Protein AF-0000000079731712 (afdb_homodimer)

pLDDT: mean 96.19, std 4.72, range [55.47, 98.88]

Solvent-accessible surface area (backbone atoms only — not comparable to full-atom values): 14641 Å² total; per-residue (Å²): 131,88,83,83,68,50,73,67,37,60,63,46,47,62,57,51,29,67,71,30,71,28,53,74,74,42,50,43,84,35,70,91,74,61,29,36,41,34,31,26,39,62,91,29,54,65,44,37,31,31,78,11,28,41,42,40,39,51,50,25,50,74,68,69,40,49,72,46,73,24,35,41,55,96,43,65,57,45,34,37,40,35,29,22,50,89,29,51,64,79,45,68,44,77,44,79,70,100,55,32,34,35,42,31,33,47,42,68,67,24,47,23,53,25,34,25,77,86,34,49,22,43,47,48,22,32,50,52,35,31,71,73,64,67,28,75,39,66,43,82,96,132,87,83,83,66,50,72,66,36,62,63,45,48,62,56,52,30,67,71,30,70,30,52,73,75,43,51,42,83,35,70,91,75,61,30,36,40,34,30,26,39,63,93,30,53,63,44,36,32,30,77,12,28,41,42,40,39,51,49,24,52,75,66,69,39,50,72,47,71,23,33,40,52,97,42,66,58,46,34,37,42,34,29,22,49,89,28,53,62,80,45,67,44,77,42,78,69,98,56,32,36,35,41,30,33,48,42,66,66,23,46,20,54,25,36,24,77,85,36,49,23,41,45,47,21,33,53,50,36,32,72,72,63,67,30,74,39,66,41,82,95

Nearest PDB structures (foldseek):
  2cy1-assembly1_A  TM=8.647E-01  e=7.356E-14  Aeropyrum pernix K1
  1hh2-assembly1_P  TM=7.545E-01  e=2.683E-07  Thermotoga maritima
  2atw-assembly1_A  TM=7.515E-01  e=3.048E-07  Mycobacterium tuberculosis
  1k0r-assembly2_B  TM=7.416E-01  e=3.224E-06  Mycobacterium tuberculosis
  9f9u-assembly1_A  TM=6.162E-01  e=3.662E-06  Saccharolobus solfataricus P2

Organism: NCBI:txid1457250

Radius of gyration: 19.97 Å; Cα contacts (8 Å, |Δi|>4): 569; chains: 2; bounding box: 39×57×40 Å

Sequence (282 aa):
MTVTLSDEARQLIPIIEDETGATVRDCVIDEEYDRLLVLVKAGQMAQAIGPGGTTVQELQDRLDREIKFVEDGPTAEDVIASALAPAAVYNVTISENDTTVAYVEVDQNDTGIAIGKGGKNIAAARTLAKRHFEIDDVELVMTVTLSDEARQLIPIIEDETGATVRDCVIDEEYDRLLVLVKAGQMAQAIGPGGTTVQELQDRLDREIKFVEDGPTAEDVIASALAPAAVYNVTISENDTTVAYVEVDQNDTGIAIGKGGKNIAAARTLAKRHFEIDDVELV

Secondary structure (DSSP, 8-state):
--PPPPHHHHHHHHHHHHHH-PPEEEEEEETTTTEEEEEE-TT-HHHHH-GGGHHHHHHHHHHTSEEEEEE--SSHHHHHHHHHTTSPEEEEEEEESSSEEEEEEE-GGGHHHHH-GGGHHHHHHHHHHHHHH---EEEE-/---PPPHHHHHHHHHHHHHH-PPEEEEEEETTTTEEEEEE-TT-HHHHH-GGGHHHHHHHHHHTSEEEEEE--SSHHHHHHHHHTTSPEEEEEEEESSSEEEEEEE-GGGHHHHH-GGGHHHHHHHHHHHHHH---EEEE-

Foldseek 3Di:
DDFDADPVRVVCQVVLCVQQVWHWPDWDCDPVVFAIETETEAPRVCSSQDDVSVSVVVSCVVVVHHYQYFYDDDDLFRRLCRLQPPWAWDDWDWDDDVFIEIETETDPVCPDSSCDDVRVSLVSSQVVCCSPPVHNYYHYD/DDQDADPVRVVCQVVLCVLQVWHWPDWDCDPVVFAIETETEAPRVCSSQDDVSVSVVVSCVVVVHHYQYFYDDDDLFRRLCRLQPPWAWDDWDWDDDVFIEIETETDPVCPDSSCDDVRVSLVSSQVVCCSPPVHNYYHYD

InterPro domains:
  IPR004044 K Homology domain, type 2 [PF07650] (20-73)
  IPR009019 K homology domain superfamily, prokaryotic type [SSF54814] (13-73)
  IPR009019 K homology domain superfamily, prokaryotic type [SSF54814] (79-138)
  IPR010212 Probable transcription termination protein NusA, archaeal [MF_00945_A] (1-141)
  IPR010212 Probable transcription termination protein NusA, archaeal [TIGR01952] (1-141)
  IPR015946 K homology domain-like, alpha/beta [G3DSA:3.30.300.20] (1-72)
  IPR015946 K homology domain-like, alpha/beta [G3DSA:3.30.300.20] (76-140)
  IPR030842 Transcription factor NusA, prokaryotes [PTHR22648] (33-139)
  IPR058582 NusA-like, second KH domain [PF26594] (77-137)

Structure (mmCIF, N/CA/C/O backbone):
data_AF-0000000079731712-model_v1
#
loop_
_entity.id
_entity.type
_entity.pdbx_description
1 polymer 'Probable transcription termination protein NusA'
#
loop_
_atom_site.group_PDB
_atom_site.id
_atom_site.type_symbol
_atom_site.label_atom_id
_atom_site.label_alt_id
_atom_site.label_comp_id
_atom_site.label_asym_id
_atom_site.label_entity_id
_atom_site.label_seq_id
_atom_site.pdbx_PDB_ins_code
_atom_site.Cartn_x
_atom_site.Cartn_y
_atom_site.Cartn_z
_atom_site.occupancy
_atom_site.B_iso_or_equiv
_atom_site.auth_seq_id
_atom_site.auth_comp_id
_atom_site.auth_asym_id
_atom_site.auth_atom_id
_atom_site.pdbx_PDB_model_num
ATOM 1 N N . MET A 1 1 ? 0.688 29.219 8.633 1 55.81 1 MET A N 1
ATOM 2 C CA . MET A 1 1 ? 1.408 29.5 7.395 1 55.81 1 MET A CA 1
ATOM 3 C C . MET A 1 1 ? 0.553 29.172 6.176 1 55.81 1 MET A C 1
ATOM 5 O O . MET A 1 1 ? -0.236 28.234 6.207 1 55.81 1 MET A O 1
ATOM 9 N N . THR A 1 2 ? 0.501 30.094 5.207 1 74.69 2 THR A N 1
ATOM 10 C CA . THR A 1 2 ? -0.407 29.984 4.07 1 74.69 2 THR A CA 1
ATOM 11 C C . THR A 1 2 ? 0.098 28.938 3.074 1 74.69 2 THR A C 1
ATOM 13 O O . THR A 1 2 ? 1.271 28.953 2.697 1 74.69 2 THR A O 1
ATOM 16 N N . VAL A 1 3 ? -0.577 27.828 2.857 1 85.62 3 VAL A N 1
ATOM 17 C CA . VAL A 1 3 ? -0.217 26.797 1.889 1 85.62 3 VAL A CA 1
ATOM 18 C C . VAL A 1 3 ? -0.516 27.297 0.475 1 85.62 3 VAL A C 1
ATOM 20 O O . VAL A 1 3 ? -1.613 27.781 0.202 1 85.62 3 VAL A O 1
ATOM 23 N N . THR A 1 4 ? 0.509 27.438 -0.371 1 93.25 4 THR A N 1
ATOM 24 C CA . THR A 1 4 ? 0.317 27.828 -1.766 1 93.25 4 THR A CA 1
ATOM 25 C C . THR A 1 4 ? 0.043 26.594 -2.629 1 93.25 4 THR A C 1
ATOM 27 O O . THR A 1 4 ? 0.822 25.641 -2.623 1 93.25 4 T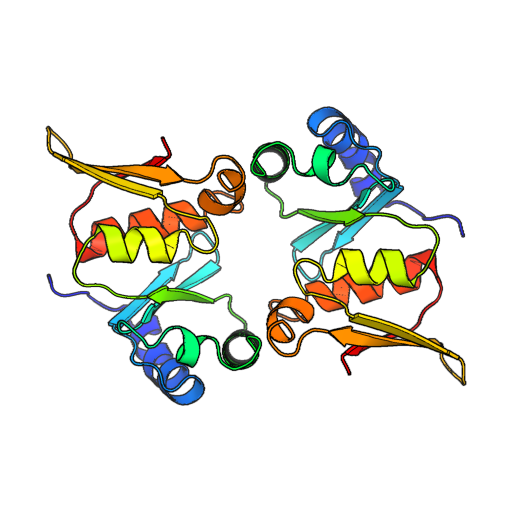HR A O 1
ATOM 30 N N . LEU A 1 5 ? -0.968 26.672 -3.449 1 97 5 LEU A N 1
ATOM 31 C CA . LEU A 1 5 ? -1.385 25.562 -4.297 1 97 5 LEU A CA 1
ATOM 32 C C . LEU A 1 5 ? -0.927 25.766 -5.734 1 97 5 LEU A C 1
ATOM 34 O O . LEU A 1 5 ? -0.98 26.891 -6.25 1 97 5 LEU A O 1
ATOM 38 N N . SER A 1 6 ? -0.415 24.734 -6.328 1 97.44 6 SER A N 1
ATOM 39 C CA . SER A 1 6 ? -0.146 24.781 -7.762 1 97.44 6 SER A CA 1
ATOM 40 C C . SER A 1 6 ? -1.439 24.891 -8.562 1 97.44 6 SER A C 1
ATOM 42 O O . SER A 1 6 ? -2.523 24.625 -8.039 1 97.44 6 SER A O 1
ATOM 44 N N . ASP A 1 7 ? -1.354 25.281 -9.781 1 97.81 7 ASP A N 1
ATOM 45 C CA . ASP A 1 7 ? -2.518 25.375 -10.656 1 97.81 7 ASP A CA 1
ATOM 46 C C . ASP A 1 7 ? -3.188 24.016 -10.828 1 97.81 7 ASP A C 1
ATOM 48 O O . ASP A 1 7 ? -4.414 23.906 -10.797 1 97.81 7 ASP A O 1
ATOM 52 N N . GLU A 1 8 ? -2.357 23.047 -10.953 1 98.06 8 GLU A N 1
ATOM 53 C CA . GLU A 1 8 ? -2.906 21.703 -11.102 1 98.06 8 GLU A CA 1
ATOM 54 C C . GLU A 1 8 ? -3.662 21.266 -9.852 1 98.06 8 GLU A C 1
ATOM 56 O O . GLU A 1 8 ? -4.762 20.719 -9.938 1 98.06 8 GLU A O 1
ATOM 61 N N . ALA A 1 9 ? -3.105 21.531 -8.742 1 98.38 9 ALA A N 1
ATOM 62 C CA . ALA A 1 9 ? -3.768 21.203 -7.48 1 98.38 9 ALA A CA 1
ATOM 63 C C . ALA A 1 9 ? -5.113 21.922 -7.367 1 98.38 9 ALA A C 1
ATOM 65 O O . ALA A 1 9 ? -6.109 21.312 -6.969 1 98.38 9 ALA A O 1
ATOM 66 N N . ARG A 1 10 ? -5.16 23.109 -7.777 1 98.44 10 ARG A N 1
ATOM 67 C CA . ARG A 1 10 ? -6.383 23.906 -7.695 1 98.44 10 ARG A CA 1
ATOM 68 C C . ARG A 1 10 ? -7.48 23.312 -8.578 1 98.44 10 ARG A C 1
ATOM 70 O O . ARG A 1 10 ? -8.656 23.359 -8.219 1 98.44 10 ARG A O 1
ATOM 77 N N . GLN A 1 11 ? -7.051 22.781 -9.578 1 98.38 11 GLN A N 1
ATOM 78 C CA . GLN A 1 11 ? -8.008 22.203 -10.516 1 98.38 11 GLN A CA 1
ATOM 79 C C . GLN A 1 11 ? -8.516 20.844 -10.023 1 98.38 11 GLN A C 1
ATOM 81 O O . GLN A 1 11 ? -9.656 20.469 -10.289 1 98.38 11 GLN A O 1
ATOM 86 N N . LEU A 1 12 ? -7.727 20.156 -9.281 1 98.69 12 LEU A N 1
ATOM 87 C CA . LEU A 1 12 ? -8.047 18.797 -8.875 1 98.69 12 LEU A CA 1
ATOM 88 C C . LEU A 1 12 ? -8.875 18.781 -7.594 1 98.69 12 LEU A C 1
ATOM 90 O O . LEU A 1 12 ? -9.695 17.891 -7.383 1 98.69 12 LEU A O 1
ATOM 94 N N . ILE A 1 13 ? -8.758 19.812 -6.812 1 98.62 13 ILE A N 1
ATOM 95 C CA . ILE A 1 13 ? -9.352 19.828 -5.48 1 98.62 13 ILE A CA 1
ATOM 96 C C . ILE A 1 13 ? -10.867 19.75 -5.586 1 98.62 13 ILE A C 1
ATOM 98 O O . ILE A 1 13 ? -11.5 18.922 -4.922 1 98.62 13 ILE A O 1
ATOM 102 N N . PRO A 1 14 ? -11.523 20.484 -6.496 1 98.75 14 PRO A N 1
ATOM 103 C CA . PRO A 1 14 ? -12.984 20.359 -6.582 1 98.75 14 PRO A CA 1
ATOM 104 C C . PRO A 1 14 ? -13.43 18.953 -6.992 1 98.75 14 PRO A C 1
ATOM 106 O O . PRO A 1 14 ? -14.461 18.469 -6.516 1 98.75 14 PRO A O 1
ATOM 109 N N . ILE A 1 15 ? -12.719 18.312 -7.789 1 98.5 15 ILE A N 1
ATOM 110 C CA . ILE A 1 15 ? -13.031 16.953 -8.234 1 98.5 15 ILE A CA 1
ATOM 111 C C . ILE A 1 15 ? -12.922 15.984 -7.059 1 98.5 15 ILE A C 1
ATOM 113 O O . ILE A 1 15 ? -13.812 15.164 -6.84 1 98.5 15 ILE A O 1
ATOM 117 N N . ILE A 1 16 ? -11.836 16.109 -6.246 1 98.75 16 ILE A N 1
ATOM 118 C CA . ILE A 1 16 ? -11.594 15.234 -5.098 1 98.75 16 ILE A CA 1
ATOM 119 C C . ILE A 1 16 ? -12.695 15.438 -4.059 1 98.75 16 ILE A C 1
ATOM 121 O O . ILE A 1 16 ? -13.273 14.469 -3.57 1 98.75 16 ILE A O 1
ATOM 125 N N . GLU A 1 17 ? -12.992 16.688 -3.848 1 98.69 17 GLU A N 1
ATOM 126 C CA . GLU A 1 17 ? -14 16.969 -2.83 1 98.69 17 GLU A CA 1
ATOM 127 C C . GLU A 1 17 ? -15.383 16.484 -3.266 1 98.69 17 GLU A C 1
ATOM 129 O O . GLU A 1 17 ? -16.141 15.969 -2.451 1 98.69 17 GLU A O 1
ATOM 134 N N . ASP A 1 18 ? -15.617 16.625 -4.496 1 98.25 18 ASP A N 1
ATOM 135 C CA . ASP A 1 18 ? -16.906 16.172 -5.016 1 98.25 18 ASP A CA 1
ATOM 136 C C . ASP A 1 18 ? -17.047 14.656 -4.895 1 98.25 18 ASP A C 1
ATOM 138 O O . ASP A 1 18 ? -18.109 14.156 -4.504 1 98.25 18 ASP A O 1
ATOM 142 N N . GLU A 1 19 ? -16.031 13.945 -5.16 1 97.19 19 GLU A N 1
ATOM 143 C CA . GLU A 1 19 ? -16.078 12.492 -5.172 1 97.19 19 GLU A CA 1
ATOM 144 C C . GLU A 1 19 ? -16.078 11.922 -3.756 1 97.19 19 GLU A C 1
ATOM 146 O O . GLU A 1 19 ? -16.75 10.93 -3.475 1 97.19 19 GLU A O 1
ATOM 151 N N . THR A 1 20 ? -15.352 12.547 -2.82 1 97.56 20 TH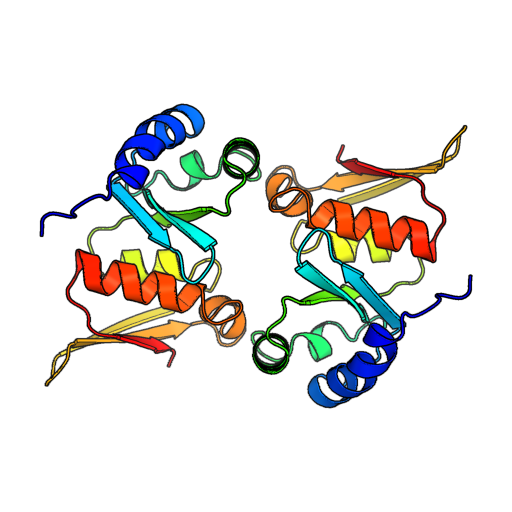R A N 1
ATOM 152 C CA . THR A 1 20 ? -15.125 11.93 -1.517 1 97.56 20 THR A CA 1
ATOM 153 C C . THR A 1 20 ? -16.062 12.523 -0.469 1 97.56 20 THR A C 1
ATOM 155 O O . THR A 1 20 ? -16.359 11.875 0.536 1 97.56 20 THR A O 1
ATOM 158 N N . GLY A 1 21 ? -16.406 13.742 -0.634 1 97.88 21 GLY A N 1
ATOM 159 C CA . GLY A 1 21 ? -17.156 14.461 0.377 1 97.88 21 GLY A CA 1
ATOM 160 C C . GLY A 1 21 ? -16.281 15.031 1.479 1 97.88 21 GLY A C 1
ATOM 161 O O . GLY A 1 21 ? -16.781 15.711 2.379 1 97.88 21 GLY A O 1
ATOM 162 N N . ALA A 1 22 ? -14.992 14.766 1.427 1 98.5 22 ALA A N 1
ATOM 163 C CA . ALA A 1 22 ? -14.07 15.281 2.434 1 98.5 22 ALA A CA 1
ATOM 164 C C . ALA A 1 22 ? -13.562 16.672 2.051 1 98.5 22 ALA A C 1
ATOM 166 O O . ALA A 1 22 ? -13.469 17 0.867 1 98.5 22 ALA A O 1
ATOM 167 N N . THR A 1 23 ? -13.211 17.391 3.006 1 98.62 23 THR A N 1
ATOM 168 C CA . THR A 1 23 ? -12.633 18.719 2.789 1 98.62 23 THR A CA 1
ATOM 169 C C . THR A 1 23 ? -11.117 18.625 2.623 1 98.62 23 THR A C 1
ATOM 171 O O . THR A 1 23 ? -10.422 18.125 3.504 1 98.62 23 THR A O 1
ATOM 174 N N . VAL A 1 24 ? -10.695 19.156 1.458 1 98.69 24 VAL A N 1
ATOM 175 C CA . VAL A 1 24 ? -9.266 19.141 1.193 1 98.69 24 VAL A CA 1
ATOM 176 C C . VAL A 1 24 ? -8.609 20.375 1.799 1 98.69 24 VAL A C 1
ATOM 178 O O . VAL A 1 24 ? -9.023 21.5 1.512 1 98.69 24 VAL A O 1
ATOM 181 N N . ARG A 1 25 ? -7.582 20.109 2.607 1 98.25 25 ARG A N 1
ATOM 182 C CA . ARG A 1 25 ? -6.852 21.203 3.242 1 98.25 25 ARG A CA 1
ATOM 183 C C . ARG A 1 25 ? -5.613 21.578 2.436 1 98.25 25 ARG A C 1
ATOM 185 O O . ARG A 1 25 ? -5.145 22.719 2.498 1 98.25 25 ARG A O 1
ATOM 192 N N . ASP A 1 26 ? -5.121 20.672 1.775 1 98.62 26 ASP A N 1
ATOM 193 C CA . ASP A 1 26 ? -3.934 20.859 0.947 1 98.62 26 ASP A CA 1
ATOM 194 C C . ASP A 1 26 ? -3.82 19.766 -0.107 1 98.62 26 ASP A C 1
ATOM 196 O O . ASP A 1 26 ? -4.398 18.688 0.048 1 98.62 26 ASP A O 1
ATOM 200 N N . CYS A 1 27 ? -3.145 20.094 -1.188 1 98.75 27 CYS A N 1
ATOM 201 C CA . CYS A 1 27 ? -2.885 19.125 -2.258 1 98.75 27 CYS A CA 1
ATOM 202 C C . CYS A 1 27 ? -1.525 19.391 -2.898 1 98.75 27 CYS A C 1
ATOM 204 O O . CYS A 1 27 ? -1.299 20.453 -3.482 1 98.75 27 CYS A O 1
ATOM 206 N N . VAL A 1 28 ? -0.696 18.422 -2.754 1 98.56 28 VAL A N 1
ATOM 207 C CA . VAL A 1 28 ? 0.655 18.531 -3.295 1 98.56 28 VAL A CA 1
ATOM 208 C C . VAL A 1 28 ? 0.815 17.578 -4.477 1 98.56 28 VAL A C 1
ATOM 210 O O . VAL A 1 28 ? 0.496 16.391 -4.375 1 98.56 28 VAL A O 1
ATOM 213 N N . ILE A 1 29 ? 1.241 18.172 -5.629 1 98.25 29 ILE A N 1
ATOM 214 C CA . ILE A 1 29 ? 1.636 17.328 -6.746 1 98.25 29 ILE A CA 1
ATOM 215 C C . ILE A 1 29 ? 3.01 16.719 -6.473 1 98.25 29 ILE A C 1
ATOM 217 O O . ILE A 1 29 ? 4.027 17.406 -6.555 1 98.25 29 ILE A O 1
ATOM 221 N N . ASP A 1 30 ? 3.033 15.398 -6.148 1 97.75 30 ASP A N 1
ATOM 222 C CA . ASP A 1 30 ? 4.27 14.695 -5.812 1 97.75 30 ASP A CA 1
ATOM 223 C C . ASP A 1 30 ? 4.891 14.047 -7.047 1 97.75 30 ASP A C 1
ATOM 225 O O . ASP A 1 30 ? 4.664 12.867 -7.316 1 97.75 30 ASP A O 1
ATOM 229 N N . GLU A 1 31 ? 5.699 14.797 -7.695 1 95.94 31 GLU A N 1
ATOM 230 C CA . GLU A 1 31 ? 6.293 14.344 -8.945 1 95.94 31 GLU A CA 1
ATOM 231 C C . GLU A 1 31 ? 7.281 13.203 -8.711 1 95.94 31 GLU A C 1
ATOM 233 O O . GLU A 1 31 ? 7.406 12.297 -9.531 1 95.94 31 GLU A O 1
ATOM 238 N N . GLU A 1 32 ? 7.91 13.289 -7.629 1 94.88 32 GLU A N 1
ATOM 239 C CA . GLU A 1 32 ? 8.938 12.297 -7.328 1 94.88 32 GLU A CA 1
ATOM 240 C C . GLU A 1 32 ? 8.359 10.891 -7.32 1 94.88 32 GLU A C 1
ATOM 242 O O . GLU A 1 32 ? 8.969 9.961 -7.852 1 94.88 32 GLU A O 1
ATOM 247 N N . TYR A 1 33 ? 7.133 10.766 -6.773 1 93.69 33 TYR A N 1
ATOM 248 C CA . TYR A 1 33 ? 6.562 9.43 -6.641 1 93.69 33 TYR A CA 1
ATOM 249 C C . TYR A 1 33 ? 5.316 9.281 -7.504 1 93.69 33 TYR A C 1
ATOM 251 O O . TYR A 1 33 ? 4.535 8.344 -7.316 1 93.69 33 TYR A O 1
ATOM 259 N N . ASP A 1 34 ? 5.148 10.281 -8.359 1 93.06 34 ASP A N 1
ATOM 260 C CA . ASP A 1 34 ? 4.062 10.266 -9.328 1 93.06 34 ASP A CA 1
ATOM 261 C C . ASP A 1 34 ? 2.717 10.023 -8.648 1 93.06 34 ASP A C 1
ATOM 263 O O . ASP A 1 34 ? 1.982 9.102 -9.031 1 93.06 34 ASP A O 1
ATOM 267 N N . ARG A 1 35 ? 2.414 10.844 -7.637 1 96.69 35 ARG A N 1
ATOM 268 C CA . ARG A 1 35 ? 1.16 10.711 -6.902 1 96.69 35 ARG A CA 1
ATOM 269 C C . ARG A 1 35 ? 0.69 12.062 -6.371 1 96.69 35 ARG A C 1
ATOM 271 O O . ARG A 1 35 ? 1.387 13.062 -6.516 1 96.69 35 ARG A O 1
ATOM 278 N N . LEU A 1 36 ? -0.546 12.102 -5.875 1 98.25 36 LEU A N 1
ATOM 279 C CA . LEU A 1 36 ? -1.088 13.25 -5.16 1 98.25 36 LEU A CA 1
ATOM 280 C C . LEU A 1 36 ? -1.024 13.031 -3.652 1 98.25 36 LEU A C 1
ATOM 282 O O . LEU A 1 36 ? -1.406 11.969 -3.158 1 98.25 36 LEU A O 1
ATOM 286 N N . LEU A 1 37 ? -0.475 13.93 -2.992 1 98.56 37 LEU A N 1
ATOM 287 C CA . LEU A 1 37 ? -0.59 14 -1.54 1 98.56 37 LEU A CA 1
ATOM 288 C C . LEU A 1 37 ? -1.707 14.953 -1.132 1 98.56 37 LEU A C 1
ATOM 290 O O . LEU A 1 37 ? -1.627 16.156 -1.389 1 98.56 37 LEU A O 1
ATOM 294 N N . VAL A 1 38 ? -2.742 14.414 -0.498 1 98.81 38 VAL A N 1
ATOM 295 C CA . VAL A 1 38 ? -3.928 15.211 -0.188 1 98.81 38 VAL A CA 1
ATOM 296 C C . VAL A 1 38 ? -4.16 15.227 1.321 1 98.81 38 VAL A C 1
ATOM 298 O O . VAL A 1 38 ? -4.383 14.172 1.932 1 98.81 38 VAL A O 1
ATOM 301 N N . LEU A 1 39 ? -4.012 16.359 1.839 1 98.88 39 LEU A N 1
ATOM 302 C CA . LEU A 1 39 ? -4.324 16.562 3.25 1 98.88 39 LEU A CA 1
ATOM 303 C C . LEU A 1 39 ? -5.805 16.859 3.443 1 98.88 39 LEU A C 1
ATOM 305 O O . LEU A 1 39 ? -6.32 17.844 2.896 1 98.88 39 LEU A O 1
ATOM 309 N N . VAL A 1 40 ? -6.457 16.031 4.191 1 98.81 40 VAL A N 1
ATOM 310 C CA . VAL A 1 40 ? -7.891 16.219 4.387 1 98.81 40 VAL A CA 1
ATOM 311 C C . VAL A 1 40 ? -8.164 16.688 5.812 1 98.81 40 VAL A C 1
ATOM 313 O O . VAL A 1 40 ? -7.344 16.469 6.711 1 98.81 40 VAL A O 1
ATOM 316 N N . LYS A 1 41 ? -9.258 17.234 5.984 1 98.56 41 LYS A N 1
ATOM 317 C CA . LYS A 1 41 ? -9.664 17.75 7.293 1 98.56 41 LYS A CA 1
ATOM 318 C C . LYS A 1 41 ? -9.703 16.625 8.328 1 98.56 41 LYS A C 1
ATOM 320 O O . LYS A 1 41 ? -10.102 15.5 8.023 1 98.56 41 LYS A O 1
ATOM 325 N N . ALA A 1 42 ? -9.344 16.984 9.594 1 98.25 42 ALA A N 1
ATOM 326 C CA . ALA A 1 42 ? -9.352 16.031 10.703 1 98.25 42 ALA A CA 1
ATOM 327 C C . ALA A 1 42 ? -10.719 15.375 10.852 1 98.25 42 ALA A C 1
ATOM 329 O O . ALA A 1 42 ? -11.75 16.047 10.797 1 98.25 42 ALA A O 1
ATOM 330 N N . GLY A 1 43 ? -10.742 13.992 10.969 1 97.69 43 GLY A N 1
ATOM 331 C CA . GLY A 1 43 ? -11.977 13.25 11.188 1 97.69 43 GLY A CA 1
ATOM 332 C C . GLY A 1 43 ? -12.648 12.836 9.898 1 97.69 43 GLY A C 1
ATOM 333 O O . GLY A 1 43 ? -13.695 12.18 9.922 1 97.69 43 GLY A O 1
ATOM 334 N N . GLN A 1 44 ? -12.008 13.125 8.719 1 98.25 44 GLN A N 1
ATOM 335 C CA . GLN A 1 44 ? -12.711 12.875 7.465 1 98.25 44 GLN A CA 1
ATOM 336 C C . GLN A 1 44 ? -11.961 11.867 6.602 1 98.25 44 GLN A C 1
ATOM 338 O O . GLN A 1 44 ? -12.234 11.734 5.406 1 98.25 44 GLN A O 1
ATOM 343 N N . MET A 1 45 ? -11.023 11.203 7.234 1 97.25 45 MET A N 1
ATOM 344 C CA . MET A 1 45 ? -10.266 10.195 6.504 1 97.25 45 MET A CA 1
ATOM 345 C C . MET A 1 45 ? -11.188 9.086 5.996 1 97.25 45 MET A C 1
ATOM 347 O O . MET A 1 45 ? -11.078 8.664 4.844 1 97.25 45 MET A O 1
ATOM 351 N N . ALA A 1 46 ? -12.07 8.656 6.863 1 95.88 46 ALA A N 1
ATOM 352 C CA . ALA A 1 46 ? -12.984 7.582 6.5 1 95.88 46 ALA A CA 1
ATOM 353 C C . ALA A 1 46 ? -13.836 7.977 5.293 1 95.88 46 ALA A C 1
ATOM 355 O O . ALA A 1 46 ? -14.07 7.16 4.398 1 95.88 46 ALA A O 1
ATOM 356 N N . GLN A 1 47 ? -14.156 9.172 5.309 1 96.12 47 GLN A N 1
ATOM 357 C CA . GLN A 1 47 ? -14.961 9.703 4.211 1 96.12 47 GLN A CA 1
ATOM 358 C C . GLN A 1 47 ? -14.156 9.75 2.916 1 96.12 47 GLN A C 1
ATOM 360 O O . GLN A 1 47 ? -14.688 9.453 1.841 1 96.12 47 GLN A O 1
ATOM 365 N N . ALA A 1 48 ? -12.961 10.07 2.959 1 97.31 48 ALA A N 1
ATOM 366 C CA . ALA A 1 48 ? -12.078 10.172 1.803 1 97.31 48 ALA A CA 1
ATOM 367 C C . ALA A 1 48 ? -11.82 8.797 1.189 1 97.31 48 ALA A C 1
ATOM 369 O O . ALA A 1 48 ? -11.805 8.648 -0.035 1 97.31 48 ALA A O 1
ATOM 370 N N . ILE A 1 49 ? -11.641 7.871 2.08 1 95.5 49 ILE A N 1
ATOM 371 C CA . ILE A 1 49 ? -11.32 6.516 1.641 1 95.5 49 ILE A CA 1
ATOM 372 C C . ILE A 1 49 ? -12.586 5.805 1.174 1 95.5 49 ILE A C 1
ATOM 374 O O . ILE A 1 49 ? -12.562 5.055 0.195 1 95.5 49 ILE A O 1
ATOM 378 N N . GLY A 1 50 ? -13.758 6.012 1.889 1 95.56 50 GLY A N 1
ATOM 379 C CA . GLY A 1 50 ? -15.023 5.367 1.59 1 95.56 50 GLY A CA 1
ATOM 380 C C . GLY A 1 50 ? -15.086 3.928 2.066 1 95.56 50 GLY A C 1
ATOM 381 O O . GLY A 1 50 ? -14.086 3.371 2.52 1 95.56 50 GLY A O 1
ATOM 382 N N . PRO A 1 51 ? -16.297 3.367 1.908 1 91.75 51 PRO A N 1
ATOM 383 C CA . PRO A 1 51 ? -16.469 1.984 2.361 1 91.75 51 PRO A CA 1
ATOM 384 C C . PRO A 1 51 ? -15.562 1.004 1.621 1 91.75 51 PRO A C 1
ATOM 386 O O . PRO A 1 51 ? -15.602 0.93 0.39 1 91.75 51 PRO A O 1
ATOM 389 N N . GLY A 1 52 ? -14.742 0.297 2.42 1 89.75 52 GLY A N 1
ATOM 390 C CA . GLY A 1 52 ? -13.844 -0.679 1.828 1 89.75 52 GLY A CA 1
ATOM 391 C C . GLY A 1 52 ? -12.812 -0.057 0.902 1 89.75 52 GLY A C 1
ATOM 392 O O . GLY A 1 52 ? -12.195 -0.754 0.097 1 89.75 52 GLY A O 1
ATOM 393 N N . GLY A 1 53 ? -12.695 1.198 0.852 1 93.56 53 GLY A N 1
ATOM 394 C CA . GLY A 1 53 ? -11.711 1.891 0.032 1 93.56 53 GLY A CA 1
ATOM 395 C C . GLY A 1 53 ? -12.172 2.102 -1.398 1 93.56 53 GLY A C 1
ATOM 396 O O . GLY A 1 53 ? -11.367 2.395 -2.279 1 93.56 53 GLY A O 1
ATOM 397 N N . THR A 1 54 ? -13.414 1.965 -1.559 1 92.12 54 THR A N 1
ATOM 398 C CA . THR A 1 54 ? -13.945 2.021 -2.918 1 92.12 54 THR A CA 1
ATOM 399 C C . THR A 1 54 ? -13.914 3.453 -3.449 1 92.12 54 THR A C 1
ATOM 401 O O . THR A 1 54 ? -13.656 3.676 -4.633 1 92.12 54 THR A O 1
ATOM 404 N N . THR A 1 55 ? -14.156 4.434 -2.6 1 95.25 55 THR A N 1
ATOM 405 C CA . THR A 1 55 ? -14.172 5.824 -3.033 1 95.25 55 THR A CA 1
ATOM 406 C C . THR A 1 55 ? -12.797 6.246 -3.541 1 95.25 55 THR A C 1
ATOM 408 O O . THR A 1 55 ? -12.672 6.781 -4.645 1 95.25 55 THR A O 1
ATOM 411 N N . VAL A 1 56 ? -11.75 5.934 -2.758 1 95.81 56 VAL A N 1
ATOM 412 C CA . VAL A 1 56 ? -10.406 6.332 -3.158 1 95.81 56 VAL A CA 1
ATOM 413 C C . VAL A 1 56 ? -9.984 5.555 -4.402 1 95.81 56 VAL A C 1
ATOM 415 O O . VAL A 1 56 ? -9.297 6.09 -5.273 1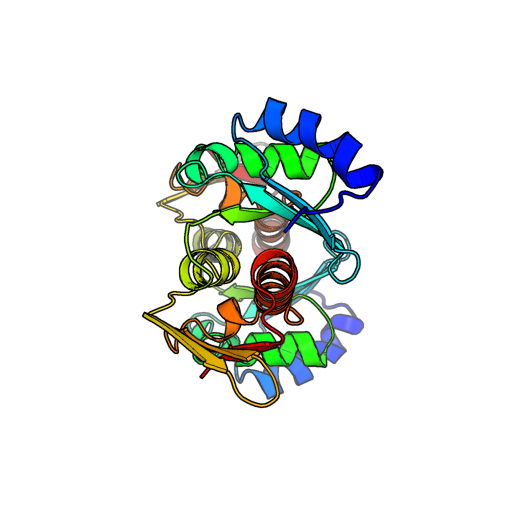 95.81 56 VAL A O 1
ATOM 418 N N . GLN A 1 57 ? -10.43 4.344 -4.457 1 93.19 57 GLN A N 1
ATOM 419 C CA . GLN A 1 57 ? -10.094 3.547 -5.633 1 93.19 57 GLN A CA 1
ATOM 420 C C . GLN A 1 57 ? -10.734 4.133 -6.891 1 93.19 57 GLN A C 1
ATOM 422 O O . GLN A 1 57 ? -10.07 4.273 -7.922 1 93.19 57 GLN A O 1
ATOM 427 N N . GLU A 1 58 ? -11.938 4.461 -6.805 1 93.62 58 GLU A N 1
ATOM 428 C CA . GLU A 1 58 ? -12.648 5.059 -7.934 1 93.62 58 GLU A CA 1
ATOM 429 C C . GLU A 1 58 ? -12.023 6.395 -8.336 1 93.62 58 GLU A C 1
ATOM 431 O O . GLU A 1 58 ? -11.883 6.684 -9.523 1 93.62 58 GLU A O 1
ATOM 436 N N . LEU A 1 59 ? -11.688 7.145 -7.402 1 97 59 LEU A N 1
ATOM 437 C CA . LEU A 1 59 ? -11.07 8.438 -7.652 1 97 59 LEU A CA 1
ATOM 438 C C . LEU A 1 59 ? -9.719 8.266 -8.352 1 97 59 LEU A C 1
ATOM 440 O O . LEU A 1 59 ? -9.422 8.984 -9.312 1 97 59 LEU A O 1
ATOM 444 N N . GLN A 1 60 ? -8.898 7.34 -7.895 1 96.06 60 GLN A N 1
ATOM 445 C CA . GLN A 1 60 ? -7.605 7.066 -8.508 1 96.06 60 GLN A CA 1
ATOM 446 C C . GLN A 1 60 ? -7.77 6.602 -9.953 1 96.06 60 GLN A C 1
ATOM 448 O O . GLN A 1 60 ? -7.004 7.008 -10.836 1 96.06 60 GLN A O 1
ATOM 453 N N . ASP A 1 61 ? -8.781 5.816 -10.125 1 92.69 61 ASP A N 1
ATOM 454 C CA . ASP A 1 61 ? -9.055 5.344 -11.477 1 92.69 61 ASP A CA 1
ATOM 455 C C . ASP A 1 61 ? -9.516 6.492 -12.375 1 92.69 61 ASP A C 1
ATOM 457 O O . ASP A 1 61 ? -9.055 6.617 -13.516 1 92.69 61 ASP A O 1
ATOM 461 N N . ARG A 1 62 ? -10.367 7.305 -11.867 1 94.81 62 ARG A N 1
ATOM 462 C CA . ARG A 1 62 ? -10.891 8.445 -12.609 1 94.81 62 ARG A CA 1
ATOM 463 C C . ARG A 1 62 ? -9.773 9.414 -12.992 1 94.81 62 ARG A C 1
ATOM 465 O O . ARG A 1 62 ? -9.734 9.906 -14.125 1 94.81 62 ARG A O 1
ATOM 472 N N . LEU A 1 63 ? -8.875 9.633 -12.102 1 95.56 63 LEU A N 1
ATOM 473 C CA . LEU A 1 63 ? -7.812 10.609 -12.336 1 95.56 63 LEU A CA 1
ATOM 474 C C . LEU A 1 63 ? -6.59 9.938 -12.953 1 95.56 63 LEU A C 1
ATOM 476 O O . LEU A 1 63 ? -5.668 10.617 -13.414 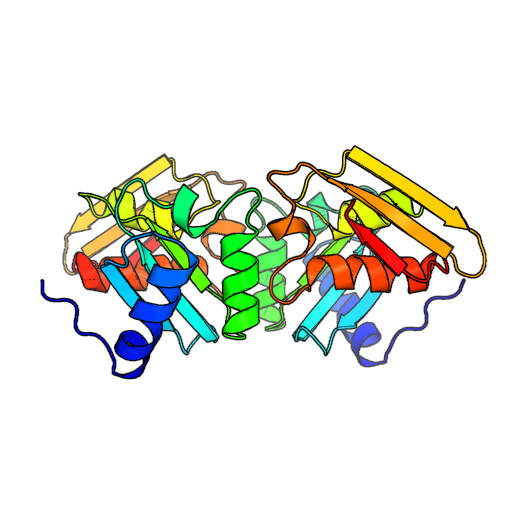1 95.56 63 LEU A O 1
ATOM 480 N N . ASP A 1 64 ? -6.613 8.578 -12.914 1 92.94 64 ASP A N 1
ATOM 481 C CA . ASP A 1 64 ? -5.461 7.781 -13.336 1 92.94 64 ASP A CA 1
ATOM 482 C C . ASP A 1 64 ? -4.188 8.242 -12.625 1 92.94 64 ASP A C 1
ATOM 484 O O . ASP A 1 64 ? -3.186 8.547 -13.273 1 92.94 64 ASP A O 1
ATOM 488 N N . ARG A 1 65 ? -4.348 8.328 -11.273 1 93.75 65 ARG A N 1
ATOM 489 C CA . ARG A 1 65 ? -3.254 8.797 -10.422 1 93.75 65 ARG A CA 1
ATOM 490 C C . ARG A 1 65 ? -3.324 8.172 -9.039 1 93.75 65 ARG A C 1
ATOM 492 O O . ARG A 1 65 ? -4.41 8 -8.484 1 93.75 65 ARG A O 1
ATOM 499 N N . GLU A 1 66 ? -2.15 7.84 -8.562 1 93.75 66 GLU A N 1
ATOM 500 C CA . GLU A 1 66 ? -2.105 7.414 -7.172 1 93.75 66 GLU A CA 1
ATOM 501 C C . GLU A 1 66 ? -2.363 8.578 -6.227 1 93.75 66 GLU A C 1
ATOM 503 O O . GLU A 1 66 ? -1.896 9.695 -6.469 1 93.75 66 GLU A O 1
ATOM 508 N N . ILE A 1 67 ? -3.123 8.305 -5.152 1 97.19 67 ILE A N 1
ATOM 509 C CA . ILE A 1 67 ? -3.439 9.344 -4.176 1 97.19 67 ILE A CA 1
ATOM 510 C C . ILE A 1 67 ? -3.084 8.859 -2.771 1 97.19 67 ILE A C 1
ATOM 512 O O . ILE A 1 67 ? -3.48 7.762 -2.369 1 97.19 67 ILE A O 1
ATOM 516 N N . LYS A 1 68 ? -2.256 9.594 -2.039 1 97.38 68 LYS A N 1
ATOM 517 C CA . LYS A 1 68 ? -2.006 9.422 -0.61 1 97.38 68 LYS A CA 1
ATOM 518 C C . LYS A 1 68 ? -2.793 10.438 0.215 1 97.38 68 LYS A C 1
ATOM 520 O O . LYS A 1 68 ? -2.453 11.617 0.244 1 97.38 68 LYS A O 1
ATOM 525 N N . PHE A 1 69 ? -3.746 9.922 0.869 1 98.44 69 PHE A N 1
ATOM 526 C CA . PHE A 1 69 ? -4.484 10.781 1.788 1 98.44 69 PHE A CA 1
ATOM 527 C C . PHE A 1 69 ? -3.795 10.844 3.145 1 98.44 69 PHE A C 1
ATOM 529 O O . PHE A 1 69 ? -3.312 9.828 3.648 1 98.44 69 PHE A O 1
ATOM 536 N N . VAL A 1 70 ? -3.773 12.016 3.689 1 98.75 70 VAL A N 1
ATOM 537 C CA . VAL A 1 70 ? -3.264 12.258 5.035 1 98.75 70 VAL A CA 1
ATOM 538 C C . VAL A 1 70 ? -4.27 13.102 5.824 1 98.75 70 VAL A C 1
ATOM 540 O O . VAL A 1 70 ? -4.832 14.062 5.297 1 98.75 70 VAL A O 1
ATOM 543 N N . GLU A 1 71 ? -4.496 12.68 7.031 1 98.75 71 GLU A N 1
ATOM 544 C CA . GLU A 1 71 ? -5.457 13.406 7.863 1 98.75 71 GLU A CA 1
ATOM 545 C C . GLU A 1 71 ? -4.785 14.555 8.609 1 98.75 71 GLU A C 1
ATOM 547 O O . GLU A 1 71 ? -3.725 14.375 9.211 1 98.75 71 GLU A O 1
ATOM 552 N N . ASP A 1 72 ? -5.422 15.703 8.484 1 98.19 72 ASP A N 1
ATOM 553 C CA . ASP A 1 72 ? -4.949 16.859 9.227 1 98.19 72 ASP A CA 1
ATOM 554 C C . ASP A 1 72 ? -5.125 16.672 10.734 1 98.19 72 ASP A C 1
ATOM 556 O O . ASP A 1 72 ? -5.785 15.727 11.164 1 98.19 72 ASP A O 1
ATOM 560 N N . GLY A 1 73 ? -4.414 17.438 11.445 1 97.12 73 GLY A N 1
ATOM 561 C CA . GLY A 1 73 ? -4.492 17.438 12.898 1 97.12 73 GLY A CA 1
ATOM 562 C C . GLY A 1 73 ? -3.926 18.703 13.523 1 97.12 73 GLY A C 1
ATOM 563 O O . GLY A 1 73 ? -3.314 19.516 12.836 1 97.12 73 GLY A O 1
ATOM 564 N N . PRO A 1 74 ? -4.188 18.797 14.789 1 96.12 74 PRO A N 1
ATOM 565 C CA . PRO A 1 74 ? -3.781 20.047 15.453 1 96.12 74 PRO A CA 1
ATOM 566 C C . PRO A 1 74 ? -2.275 20.125 15.688 1 96.12 74 PRO A C 1
ATOM 568 O O . PRO A 1 74 ? -1.748 21.203 15.961 1 96.12 74 PRO A O 1
ATOM 571 N N . THR A 1 75 ? -1.566 19 15.648 1 97.75 75 THR A N 1
ATOM 572 C CA . THR A 1 75 ? -0.133 19 15.914 1 97.75 75 THR A CA 1
ATOM 573 C C . THR A 1 75 ? 0.641 18.391 14.758 1 97.75 75 THR A C 1
ATOM 575 O O . THR A 1 75 ? 0.062 17.688 13.914 1 97.75 75 THR A O 1
ATOM 578 N N . ALA A 1 76 ? 1.93 18.656 14.781 1 98.06 76 ALA A N 1
ATOM 579 C CA . ALA A 1 76 ? 2.809 18.016 13.797 1 98.06 76 ALA A CA 1
ATOM 580 C C . ALA A 1 76 ? 2.801 16.5 13.953 1 98.06 76 ALA A C 1
ATOM 582 O O . ALA A 1 76 ? 2.848 15.773 12.961 1 98.06 76 ALA A O 1
ATOM 583 N N . GLU A 1 77 ? 2.734 16.141 15.234 1 98.5 77 GLU A N 1
ATOM 584 C CA . GLU A 1 77 ? 2.717 14.711 15.547 1 98.5 77 GLU A CA 1
ATOM 585 C C . GLU A 1 77 ? 1.546 14.008 14.867 1 98.5 77 GLU A C 1
ATOM 587 O O . GLU A 1 77 ? 1.708 12.922 14.297 1 98.5 77 GLU A O 1
ATOM 592 N N . ASP A 1 78 ? 0.409 14.664 14.898 1 98.31 78 ASP A N 1
ATOM 593 C CA . ASP A 1 78 ? -0.795 14.102 14.297 1 98.31 78 ASP A CA 1
ATOM 594 C C . ASP A 1 78 ? -0.622 13.914 12.797 1 98.31 78 ASP A C 1
ATOM 596 O O . ASP A 1 78 ? -0.939 12.852 12.25 1 98.31 78 ASP A O 1
ATOM 600 N N . VAL A 1 79 ? -0.088 14.852 12.07 1 98.69 79 VAL A N 1
ATOM 601 C CA . VAL A 1 79 ? 0.027 14.852 10.617 1 98.69 79 VAL A CA 1
ATOM 602 C C . VAL A 1 79 ? 1.109 13.867 10.18 1 98.69 79 VAL A C 1
ATOM 604 O O . VAL A 1 79 ? 0.916 13.102 9.234 1 98.69 79 VAL A O 1
ATOM 607 N N . ILE A 1 80 ? 2.184 13.805 10.945 1 98.88 80 ILE A N 1
ATOM 608 C CA . ILE A 1 80 ? 3.273 12.883 10.641 1 98.88 80 ILE A CA 1
ATOM 609 C C . ILE A 1 80 ? 2.797 11.438 10.812 1 98.88 80 ILE A C 1
ATOM 611 O O . ILE A 1 80 ? 3.043 10.594 9.953 1 98.88 80 ILE A O 1
ATOM 615 N N . ALA A 1 81 ? 2.109 11.211 11.93 1 98.69 81 ALA A N 1
ATOM 616 C CA . ALA A 1 81 ? 1.584 9.867 12.164 1 98.69 81 ALA A CA 1
ATOM 617 C C . ALA A 1 81 ? 0.628 9.453 11.055 1 98.69 81 ALA A C 1
ATOM 619 O O . ALA A 1 81 ? 0.687 8.32 10.57 1 98.69 81 ALA A O 1
ATOM 620 N N . SER A 1 82 ? -0.226 10.352 10.641 1 98.56 82 SER A N 1
ATOM 621 C CA . SER A 1 82 ? -1.169 10.055 9.562 1 98.56 82 SER A CA 1
ATOM 622 C C . SER A 1 82 ? -0.444 9.781 8.25 1 98.56 82 SER A C 1
ATOM 624 O O . SER A 1 82 ? -0.815 8.875 7.504 1 98.56 82 SER A O 1
ATOM 626 N N . ALA A 1 83 ? 0.638 10.469 7.938 1 98.62 83 ALA A N 1
ATOM 627 C CA . ALA A 1 83 ? 1.402 10.32 6.703 1 98.62 83 ALA A CA 1
ATOM 628 C C . ALA A 1 83 ? 2.121 8.977 6.66 1 98.62 83 ALA A C 1
ATOM 630 O O . ALA A 1 83 ? 2.35 8.422 5.582 1 98.62 83 ALA A O 1
ATOM 631 N N . LEU A 1 84 ? 2.4 8.438 7.824 1 98.38 84 LEU A N 1
ATOM 632 C CA . LEU A 1 84 ? 3.166 7.199 7.891 1 98.38 84 LEU A CA 1
ATOM 633 C C . LEU A 1 84 ? 2.238 5.992 7.969 1 98.38 84 LEU A C 1
ATOM 635 O O . LEU A 1 84 ? 2.693 4.848 7.902 1 98.38 84 LEU A O 1
ATOM 639 N N . ALA A 1 85 ? 0.932 6.355 8.102 1 95.44 85 ALA A N 1
ATOM 640 C CA . ALA A 1 85 ? -0.018 5.246 8.07 1 95.44 85 ALA A CA 1
ATOM 641 C C . ALA A 1 85 ? 0.131 4.426 6.793 1 95.44 85 ALA A C 1
ATOM 643 O O . ALA A 1 85 ? 0.438 4.969 5.73 1 95.44 85 ALA A O 1
ATOM 644 N N . PRO A 1 86 ? -0.075 3.115 6.918 1 92.56 86 PRO A N 1
ATOM 645 C CA . PRO A 1 86 ? -0.698 2.35 8 1 92.56 86 PRO A CA 1
ATOM 646 C C . PRO A 1 86 ? 0.304 1.912 9.07 1 92.56 86 PRO A C 1
ATOM 648 O O . PRO A 1 86 ? -0.061 1.201 10.008 1 92.56 86 PRO A O 1
ATOM 651 N N . ALA A 1 87 ? 1.567 2.297 9.031 1 96.38 87 ALA A N 1
ATOM 652 C CA . ALA A 1 87 ? 2.518 1.971 10.086 1 96.38 87 ALA A CA 1
ATOM 653 C C . ALA A 1 87 ? 2.021 2.471 11.445 1 96.38 87 ALA A C 1
ATOM 655 O O . ALA A 1 87 ? 1.48 3.574 11.547 1 96.38 87 ALA A O 1
ATOM 656 N N . ALA A 1 88 ? 2.266 1.702 12.469 1 97.19 88 ALA A N 1
ATOM 657 C CA . ALA A 1 88 ? 1.91 2.117 13.82 1 97.19 88 ALA A CA 1
ATOM 658 C C . ALA A 1 88 ? 2.963 3.057 14.398 1 97.19 88 ALA A C 1
ATOM 660 O O . ALA A 1 88 ? 4.105 2.654 14.625 1 97.19 88 ALA A O 1
ATOM 661 N N . VAL A 1 89 ? 2.521 4.238 14.672 1 98.38 89 VAL A N 1
ATOM 662 C CA . VAL A 1 89 ? 3.402 5.246 15.25 1 98.38 89 VAL A CA 1
ATOM 663 C C . VAL A 1 89 ? 3.158 5.34 16.75 1 98.38 89 VAL A C 1
ATOM 665 O O . VAL A 1 89 ? 2.039 5.617 17.188 1 98.38 89 VAL A O 1
ATOM 668 N N . TYR A 1 90 ? 4.188 5.082 17.531 1 98.31 90 TYR A N 1
ATOM 669 C CA . TYR A 1 90 ? 4.055 5.086 18.984 1 98.31 90 TYR A CA 1
ATOM 670 C C . TYR A 1 90 ? 4.363 6.465 19.547 1 98.31 90 TYR A C 1
ATOM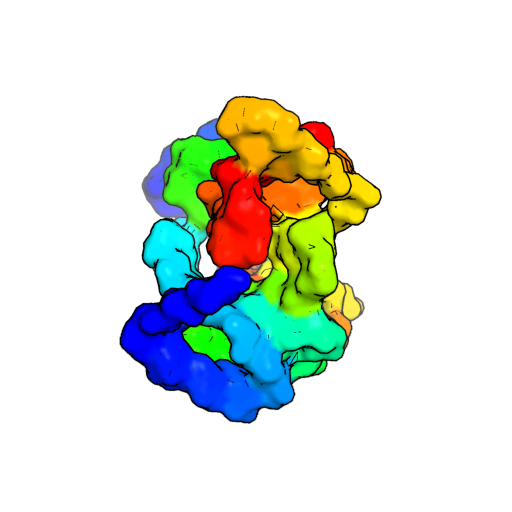 672 O O . TYR A 1 90 ? 3.73 6.898 20.516 1 98.31 90 TYR A O 1
ATOM 680 N N . ASN A 1 91 ? 5.395 7.105 18.969 1 98.19 91 ASN A N 1
ATOM 681 C CA . ASN A 1 91 ? 5.816 8.398 19.5 1 98.19 91 ASN A CA 1
ATOM 682 C C . ASN A 1 91 ? 6.473 9.258 18.422 1 98.19 91 ASN A C 1
ATOM 684 O O . ASN A 1 91 ? 7.109 8.734 17.5 1 98.19 91 ASN A O 1
ATOM 688 N N . VAL A 1 92 ? 6.215 10.508 18.516 1 98.69 92 VAL A N 1
ATOM 689 C CA . VAL A 1 92 ? 6.902 11.516 17.719 1 98.69 92 VAL A CA 1
ATOM 690 C C . VAL A 1 92 ? 7.508 12.578 18.641 1 98.69 92 VAL A C 1
ATOM 692 O O . VAL A 1 92 ? 6.797 13.219 19.406 1 98.69 92 VAL A O 1
ATOM 695 N N . THR A 1 93 ? 8.82 12.727 18.547 1 98.12 93 THR A N 1
ATOM 696 C CA . THR A 1 93 ? 9.523 13.734 19.328 1 98.12 93 THR A CA 1
ATOM 697 C C . THR A 1 93 ? 10.156 14.781 18.422 1 98.12 93 THR A C 1
ATOM 699 O O . THR A 1 93 ? 10.922 14.445 17.516 1 98.12 93 THR A O 1
ATOM 702 N N . ILE A 1 94 ? 9.844 15.961 18.719 1 98.06 94 ILE A N 1
ATOM 703 C CA . ILE A 1 94 ? 10.398 17.047 17.922 1 98.06 94 ILE A CA 1
ATOM 704 C C . ILE A 1 94 ? 11.609 17.641 18.625 1 98.06 94 ILE A C 1
ATOM 706 O O . ILE A 1 94 ? 11.516 18.047 19.797 1 98.06 94 ILE A O 1
ATOM 710 N N . SER A 1 95 ? 12.703 17.656 17.953 1 97.44 95 SER A N 1
ATOM 711 C CA . SER A 1 95 ? 13.93 18.234 18.484 1 97.44 95 SER A CA 1
ATOM 712 C C . SER A 1 95 ? 14.32 19.5 17.719 1 97.44 95 SER A C 1
ATOM 714 O O . SER A 1 95 ? 14.414 19.469 16.484 1 97.44 95 SER A O 1
ATOM 716 N N . GLU A 1 96 ? 14.531 20.531 18.453 1 95.06 96 GLU A N 1
ATOM 717 C CA . GLU A 1 96 ? 14.922 21.797 17.859 1 95.06 96 GLU A CA 1
ATOM 718 C C . GLU A 1 96 ? 16.328 22.203 18.281 1 95.06 96 GLU A C 1
ATOM 720 O O . GLU A 1 96 ? 16.562 22.547 19.438 1 95.06 96 GLU A O 1
ATOM 725 N N . ASN A 1 97 ? 17.234 22.094 17.438 1 93.75 97 ASN A N 1
ATOM 726 C CA . ASN A 1 97 ? 18.578 22.625 17.594 1 93.75 97 ASN A CA 1
ATOM 727 C C . ASN A 1 97 ? 18.953 23.562 16.453 1 93.75 97 ASN A C 1
ATOM 729 O O . ASN A 1 97 ? 18.266 24.547 16.203 1 93.75 97 ASN A O 1
ATOM 733 N N . ASP A 1 98 ? 19.953 23.203 15.633 1 94.88 98 ASP A N 1
ATOM 734 C CA . ASP A 1 98 ? 20.25 24 14.438 1 94.88 98 ASP A CA 1
ATOM 735 C C . ASP A 1 98 ? 19.156 23.812 13.375 1 94.88 98 ASP A C 1
ATOM 737 O O . ASP A 1 98 ? 18.859 24.75 12.633 1 94.88 98 ASP A O 1
ATOM 741 N N . THR A 1 99 ? 18.672 22.641 13.414 1 96.94 99 THR A N 1
ATOM 742 C CA . THR A 1 99 ? 17.516 22.328 12.586 1 96.94 99 THR A CA 1
ATOM 743 C C . THR A 1 99 ? 16.422 21.656 13.414 1 96.94 99 THR A C 1
ATOM 745 O O . THR A 1 99 ? 16.641 21.266 14.555 1 96.94 99 THR A O 1
ATOM 748 N N . THR A 1 100 ? 15.273 21.719 12.938 1 98.25 100 THR A N 1
ATOM 749 C CA . THR A 1 100 ? 14.156 21.062 13.609 1 98.25 100 THR A CA 1
ATOM 750 C C . THR A 1 100 ? 13.906 19.688 13.016 1 98.25 100 THR A C 1
ATOM 752 O O . THR A 1 100 ? 13.617 19.562 11.82 1 98.25 100 THR A O 1
ATOM 755 N N . VAL A 1 101 ? 14.062 18.625 13.836 1 98.56 101 VAL A N 1
ATOM 756 C CA . VAL A 1 101 ? 13.922 17.266 13.352 1 98.56 101 VAL A CA 1
ATOM 757 C C . VAL A 1 101 ? 12.867 16.531 14.172 1 98.56 101 VAL A C 1
ATOM 759 O O . VAL A 1 101 ? 12.836 16.656 15.398 1 98.56 101 VAL A O 1
ATOM 762 N N . ALA A 1 102 ? 11.945 15.836 13.539 1 98.81 102 ALA A N 1
ATOM 763 C CA . ALA A 1 102 ? 11.016 14.93 14.219 1 98.81 102 ALA A CA 1
ATOM 764 C C . ALA A 1 102 ? 11.562 13.508 14.258 1 98.81 102 ALA A C 1
ATOM 766 O O . ALA A 1 102 ? 11.883 12.93 13.211 1 98.81 102 ALA A O 1
ATOM 767 N N . TYR A 1 103 ? 11.727 12.992 15.406 1 98.69 103 TYR A N 1
ATOM 768 C CA . TYR A 1 103 ? 12.102 11.594 15.617 1 98.69 103 TYR A CA 1
ATOM 769 C C . TYR A 1 103 ? 10.867 10.734 15.898 1 98.69 103 TYR A C 1
ATOM 771 O O . TYR A 1 103 ? 10.133 10.984 16.844 1 98.69 103 TYR A O 1
ATOM 779 N N . VAL A 1 104 ? 10.664 9.703 15.047 1 98.81 104 VAL A N 1
ATOM 780 C CA . VAL A 1 104 ? 9.414 8.945 15.109 1 98.81 104 VAL A CA 1
ATOM 781 C C . VAL A 1 104 ? 9.711 7.5 15.508 1 98.81 104 VAL A C 1
ATOM 783 O O . VAL A 1 104 ? 10.523 6.824 14.875 1 98.81 104 VAL A O 1
ATOM 786 N N . GLU A 1 105 ? 9.102 7.043 16.516 1 98.62 105 GLU A N 1
ATOM 787 C CA . GLU A 1 105 ? 9.125 5.641 16.938 1 98.62 105 GLU A CA 1
ATOM 788 C C . GLU A 1 105 ? 7.938 4.875 16.359 1 98.62 105 GLU A C 1
ATOM 790 O O . GLU A 1 105 ? 6.785 5.188 16.656 1 98.62 105 GLU A O 1
ATOM 795 N N . VAL A 1 106 ? 8.266 3.848 15.555 1 97.88 106 VAL A N 1
ATOM 796 C CA . VAL A 1 106 ? 7.215 3.027 14.961 1 97.88 106 VAL A CA 1
ATOM 797 C C . VAL A 1 106 ? 7.367 1.581 15.43 1 97.88 106 VAL A C 1
ATOM 799 O O . VAL A 1 106 ? 8.414 1.197 15.953 1 97.88 106 VAL A O 1
ATOM 802 N N . ASP A 1 107 ? 6.305 0.871 15.297 1 96.88 107 ASP A N 1
ATOM 803 C CA . ASP A 1 107 ? 6.441 -0.571 15.484 1 96.88 107 ASP A CA 1
ATOM 804 C C . ASP A 1 107 ? 7.555 -1.137 14.609 1 96.88 107 ASP A C 1
ATOM 806 O O . ASP A 1 107 ? 7.629 -0.832 13.414 1 96.88 107 ASP A O 1
ATOM 810 N N . GLN A 1 108 ? 8.344 -1.866 15.211 1 93.5 108 GLN A N 1
ATOM 811 C CA . GLN A 1 108 ? 9.492 -2.41 14.492 1 93.5 108 GLN A CA 1
ATOM 812 C C . GLN A 1 108 ? 9.055 -3.223 13.281 1 93.5 108 GLN A C 1
ATOM 814 O O . GLN A 1 108 ? 9.734 -3.234 12.25 1 93.5 108 GLN A O 1
ATOM 819 N N . ASN A 1 109 ? 7.863 -3.803 13.43 1 92.38 109 ASN A N 1
ATOM 820 C CA . ASN A 1 109 ? 7.332 -4.625 12.344 1 92.38 109 ASN A CA 1
ATOM 821 C C . ASN A 1 109 ? 6.789 -3.77 11.203 1 92.38 109 ASN A C 1
ATOM 823 O O . ASN A 1 109 ? 6.504 -4.277 10.117 1 92.38 109 ASN A O 1
ATOM 827 N N . ASP A 1 110 ? 6.766 -2.459 11.383 1 94.19 110 ASP A N 1
ATOM 828 C CA . ASP A 1 110 ? 6.172 -1.574 10.391 1 94.19 110 ASP A CA 1
ATOM 829 C C . ASP A 1 110 ? 7.207 -0.608 9.82 1 94.19 110 ASP A C 1
ATOM 831 O O . ASP A 1 110 ? 6.863 0.33 9.102 1 94.19 110 ASP A O 1
ATOM 835 N N . THR A 1 111 ? 8.461 -0.885 10.102 1 94.94 111 THR A N 1
ATOM 836 C CA . THR A 1 111 ? 9.5 0.038 9.664 1 94.94 111 THR A CA 1
ATOM 837 C C . THR A 1 111 ? 9.508 0.167 8.141 1 94.94 111 THR A C 1
ATOM 839 O O . THR A 1 111 ? 9.547 1.278 7.609 1 94.94 111 THR A O 1
ATOM 842 N N . GLY A 1 112 ? 9.453 -0.947 7.422 1 92.5 112 GLY A N 1
ATOM 843 C CA . GLY A 1 112 ? 9.422 -0.926 5.969 1 92.5 112 GLY A CA 1
ATOM 844 C C . GLY A 1 112 ? 8.242 -0.158 5.406 1 92.5 112 GLY A C 1
ATOM 845 O O . GLY A 1 112 ? 8.383 0.594 4.441 1 92.5 112 GLY A O 1
ATOM 846 N N . ILE A 1 113 ? 7.102 -0.334 6.039 1 92.19 113 ILE A N 1
ATOM 847 C CA . ILE A 1 113 ? 5.887 0.34 5.598 1 92.19 113 ILE A CA 1
ATOM 848 C C . ILE A 1 113 ? 6 1.839 5.867 1 92.19 113 ILE A C 1
ATOM 850 O O . ILE A 1 113 ? 5.574 2.656 5.047 1 92.19 113 ILE A O 1
ATOM 854 N N . ALA A 1 114 ? 6.613 2.191 6.965 1 97.06 114 ALA A N 1
ATOM 855 C CA . ALA A 1 114 ? 6.809 3.598 7.309 1 97.06 114 ALA A CA 1
ATOM 856 C C . ALA A 1 114 ? 7.715 4.289 6.293 1 97.06 114 ALA A C 1
ATOM 858 O O . ALA A 1 114 ? 7.453 5.426 5.891 1 97.06 114 ALA A O 1
ATOM 859 N N . ILE A 1 115 ? 8.695 3.625 5.965 1 94.75 115 ILE A N 1
ATOM 860 C CA . ILE A 1 115 ? 9.602 4.16 4.953 1 94.75 115 ILE A CA 1
ATOM 861 C C . ILE A 1 115 ? 8.898 4.207 3.602 1 94.75 115 ILE A C 1
ATOM 863 O O . ILE A 1 115 ? 8.883 5.246 2.938 1 94.75 115 ILE A O 1
ATOM 867 N N . GLY A 1 116 ? 8.203 3.059 3.184 1 91.5 116 GLY A N 1
ATOM 868 C CA . GLY A 1 116 ? 7.508 2.932 1.912 1 91.5 116 GLY A CA 1
ATOM 869 C C . GLY A 1 116 ? 8.43 2.6 0.756 1 91.5 116 GLY A C 1
ATOM 870 O O . GLY A 1 116 ? 9.648 2.775 0.856 1 91.5 116 GLY A O 1
ATOM 871 N N . LYS A 1 117 ? 7.801 2.201 -0.309 1 84.31 117 LYS A N 1
ATOM 872 C CA . LYS A 1 117 ? 8.562 1.918 -1.521 1 84.31 117 LYS A CA 1
ATOM 873 C C . LYS A 1 117 ? 9.305 3.158 -2.004 1 84.31 117 LYS A C 1
ATOM 875 O O . LYS A 1 117 ? 8.695 4.195 -2.27 1 84.31 117 LYS A O 1
ATOM 880 N N . GLY A 1 118 ? 10.703 3.023 -2.078 1 87.31 118 GLY A N 1
ATOM 881 C CA . GLY A 1 118 ? 11.508 4.156 -2.506 1 87.31 118 GLY A CA 1
ATOM 882 C C . GLY A 1 118 ? 11.5 5.301 -1.514 1 87.31 118 GLY A C 1
ATOM 883 O O . GLY A 1 118 ? 11.922 6.414 -1.84 1 87.31 118 GLY A O 1
ATOM 884 N N . GLY A 1 119 ? 10.867 5.07 -0.351 1 93.25 119 GLY A N 1
ATOM 885 C CA . GLY A 1 119 ? 10.812 6.098 0.676 1 93.25 119 GLY A CA 1
ATOM 886 C C . GLY A 1 119 ? 9.609 7.016 0.541 1 93.25 119 GLY A C 1
ATOM 887 O O . GLY A 1 119 ? 9.602 8.125 1.083 1 93.25 119 GLY A O 1
ATOM 888 N N . LYS A 1 120 ? 8.648 6.555 -0.113 1 95.19 120 LYS A N 1
ATOM 889 C CA . LYS A 1 120 ? 7.566 7.457 -0.493 1 95.19 120 LYS A CA 1
ATOM 890 C C . LYS A 1 120 ? 6.742 7.871 0.723 1 95.19 120 LYS A C 1
ATOM 892 O O . LYS A 1 120 ? 6.266 9.008 0.803 1 95.19 120 LYS A O 1
ATOM 897 N N . ASN A 1 121 ? 6.605 6.965 1.719 1 97.25 121 ASN A N 1
ATOM 898 C CA . ASN A 1 121 ? 5.777 7.32 2.865 1 97.25 121 ASN A CA 1
ATOM 899 C C . ASN A 1 121 ? 6.496 8.305 3.789 1 97.25 121 ASN A C 1
ATOM 901 O O . ASN A 1 121 ? 5.898 9.281 4.242 1 97.25 121 ASN A O 1
ATOM 905 N N . ILE A 1 122 ? 7.746 8.055 4 1 98.19 122 ILE A N 1
ATOM 906 C CA . ILE A 1 122 ? 8.492 8.961 4.867 1 98.19 122 ILE A CA 1
ATOM 907 C C . ILE A 1 122 ? 8.695 10.297 4.16 1 98.19 122 ILE A C 1
ATOM 909 O O . ILE A 1 122 ? 8.727 11.352 4.805 1 98.19 122 ILE A O 1
ATOM 913 N N . ALA A 1 123 ? 8.781 10.258 2.852 1 98.38 123 ALA A N 1
ATOM 914 C CA . ALA A 1 123 ? 8.875 11.5 2.086 1 98.38 123 ALA A CA 1
ATOM 915 C C . ALA A 1 123 ? 7.594 12.328 2.219 1 98.38 123 ALA A C 1
ATOM 917 O O . ALA A 1 123 ? 7.648 13.555 2.342 1 98.38 123 ALA A O 1
ATOM 918 N N . ALA A 1 124 ? 6.461 11.625 2.201 1 98.69 124 ALA A N 1
ATOM 919 C CA . ALA A 1 124 ? 5.195 12.32 2.414 1 98.69 124 ALA A CA 1
ATOM 920 C C . ALA A 1 124 ? 5.176 13.023 3.771 1 98.69 124 ALA A C 1
ATOM 922 O O . ALA A 1 124 ? 4.77 14.18 3.873 1 98.69 124 ALA A O 1
ATOM 923 N N . ALA A 1 125 ? 5.648 12.281 4.742 1 98.88 125 ALA A N 1
ATOM 924 C CA . ALA A 1 125 ? 5.711 12.836 6.09 1 98.88 125 ALA A CA 1
ATOM 925 C C . ALA A 1 125 ? 6.617 14.062 6.133 1 98.88 125 ALA A C 1
ATOM 927 O O . ALA A 1 125 ? 6.254 15.094 6.703 1 98.88 125 ALA A O 1
ATOM 928 N N . ARG A 1 126 ? 7.734 13.953 5.469 1 98.75 126 ARG A N 1
ATOM 929 C CA . ARG A 1 126 ? 8.68 15.062 5.441 1 98.75 126 ARG A CA 1
ATOM 930 C C . ARG A 1 126 ? 8.086 16.266 4.719 1 98.75 126 ARG A C 1
A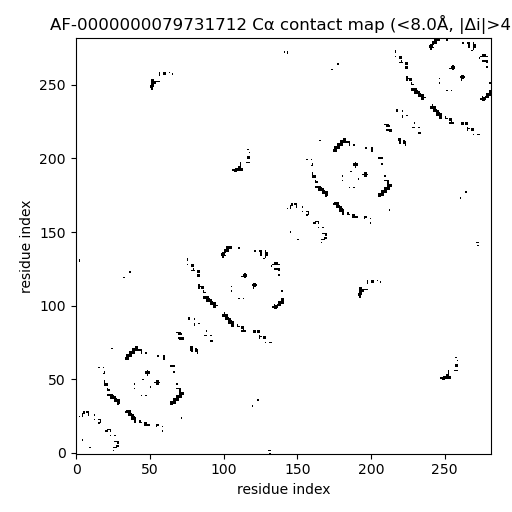TOM 932 O O . ARG A 1 126 ? 8.203 17.406 5.195 1 98.75 126 ARG A O 1
ATOM 939 N N . THR A 1 127 ? 7.465 16.016 3.646 1 98.56 127 THR A N 1
ATOM 940 C CA . THR A 1 127 ? 6.895 17.094 2.834 1 98.56 127 THR A CA 1
ATOM 941 C C . THR A 1 127 ? 5.836 17.859 3.621 1 98.56 127 THR A C 1
ATOM 943 O O . THR A 1 127 ? 5.891 19.078 3.707 1 98.56 127 THR A O 1
ATOM 946 N N . LEU A 1 128 ? 4.953 17.156 4.258 1 98.56 128 LEU A N 1
ATOM 947 C CA . LEU A 1 128 ? 3.854 17.828 4.949 1 98.56 128 LEU A CA 1
ATOM 948 C C . LEU A 1 128 ? 4.332 18.453 6.25 1 98.56 128 LEU A C 1
ATOM 950 O O . LEU A 1 128 ? 3.846 19.516 6.645 1 98.56 128 LEU A O 1
ATOM 954 N N . ALA A 1 129 ? 5.297 17.797 6.918 1 98.5 129 ALA A N 1
ATOM 955 C CA . ALA A 1 129 ? 5.859 18.359 8.148 1 98.5 129 ALA A CA 1
ATOM 956 C C . ALA A 1 129 ? 6.559 19.688 7.875 1 98.5 129 ALA A C 1
ATOM 958 O O . ALA A 1 129 ? 6.406 20.641 8.633 1 98.5 129 ALA A O 1
ATOM 959 N N . LYS A 1 130 ? 7.285 19.703 6.789 1 97.81 130 LYS A N 1
ATOM 960 C CA . LYS A 1 130 ? 7.961 20.953 6.426 1 97.81 130 LYS A CA 1
ATOM 961 C C . LYS A 1 130 ? 6.957 22.016 6.008 1 97.81 130 LYS A C 1
ATOM 963 O O . LYS A 1 130 ? 7.02 23.156 6.484 1 97.81 130 LYS A O 1
ATOM 968 N N . ARG A 1 131 ? 6.047 21.578 5.254 1 97.31 131 ARG A N 1
ATOM 969 C CA . ARG A 1 131 ? 5.098 22.484 4.605 1 97.31 131 ARG A CA 1
ATOM 970 C C . ARG A 1 131 ? 4.176 23.141 5.633 1 97.31 131 ARG A C 1
ATOM 972 O O . ARG A 1 131 ? 3.842 24.312 5.512 1 97.31 131 ARG A O 1
ATOM 979 N N . HIS A 1 132 ? 3.926 22.484 6.73 1 97.5 132 HIS A N 1
ATOM 980 C CA . HIS A 1 132 ? 2.887 22.969 7.625 1 97.5 132 HIS A CA 1
ATOM 981 C C . HIS A 1 132 ? 3.455 23.297 9 1 97.5 132 HIS A C 1
ATOM 983 O O . HIS A 1 132 ? 2.84 24.031 9.773 1 97.5 132 HIS A O 1
ATOM 989 N N . PHE A 1 133 ? 4.715 22.781 9.328 1 97 133 PHE A N 1
ATOM 990 C CA . PHE A 1 133 ? 5.168 22.922 10.703 1 97 133 PHE A CA 1
ATOM 991 C C . PHE A 1 133 ? 6.637 23.312 10.758 1 97 133 PHE A C 1
ATOM 993 O O . PHE A 1 133 ? 7.246 23.312 11.828 1 97 133 PHE A O 1
ATOM 1000 N N . GLU A 1 134 ? 7.262 23.562 9.625 1 96.38 134 GLU A N 1
ATOM 1001 C CA . GLU A 1 134 ? 8.641 24.016 9.508 1 96.38 134 GLU A CA 1
ATOM 1002 C C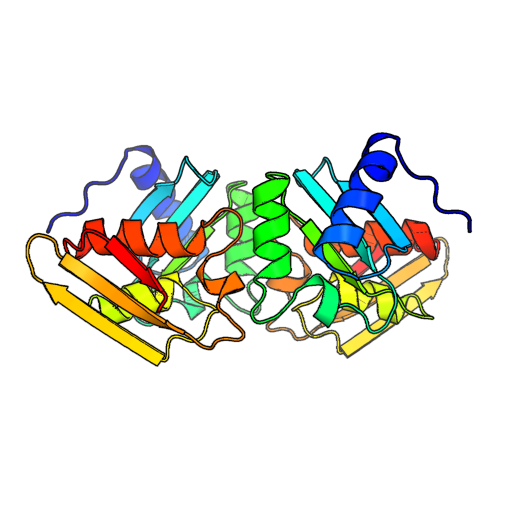 . GLU A 1 134 ? 9.609 23 10.102 1 96.38 134 GLU A C 1
ATOM 1004 O O . GLU A 1 134 ? 10.609 23.359 10.727 1 96.38 134 GLU A O 1
ATOM 1009 N N . ILE A 1 135 ? 9.266 21.812 10.008 1 98.31 135 ILE A N 1
ATOM 1010 C CA . ILE A 1 135 ? 10.156 20.734 10.406 1 98.31 135 ILE A CA 1
ATOM 1011 C C . ILE A 1 135 ? 11.078 20.375 9.242 1 98.31 135 ILE A C 1
ATOM 1013 O O . ILE A 1 135 ? 10.609 20.109 8.125 1 98.31 135 ILE A O 1
ATOM 1017 N N . ASP A 1 136 ? 12.367 20.266 9.523 1 98.44 136 ASP A N 1
ATOM 1018 C CA . ASP A 1 136 ? 13.352 20.156 8.453 1 98.44 136 ASP A CA 1
ATOM 1019 C C . ASP A 1 136 ? 13.531 18.703 8.016 1 98.44 136 ASP A C 1
ATOM 1021 O O . ASP A 1 136 ? 13.953 18.438 6.891 1 98.44 136 ASP A O 1
ATOM 1025 N N . ASP A 1 137 ? 13.289 17.844 9.039 1 98.56 137 ASP A N 1
ATOM 1026 C CA . ASP A 1 137 ? 13.5 16.438 8.711 1 98.56 137 ASP A CA 1
ATOM 1027 C C . ASP A 1 137 ? 12.656 15.539 9.609 1 98.56 137 ASP A C 1
ATOM 1029 O O . ASP A 1 137 ? 12.234 15.953 10.695 1 98.56 137 ASP A O 1
ATOM 1033 N N . VAL A 1 138 ? 12.312 14.352 9.102 1 98.75 138 VAL A N 1
ATOM 1034 C CA . VAL A 1 138 ? 11.633 13.281 9.828 1 98.75 138 VAL A CA 1
ATOM 1035 C C . VAL A 1 138 ? 12.477 12.008 9.789 1 98.75 138 VAL A C 1
ATOM 1037 O O . VAL A 1 138 ? 12.867 11.547 8.711 1 98.75 138 VAL A O 1
ATOM 1040 N N . GLU A 1 139 ? 12.82 11.469 10.922 1 98.44 139 GLU A N 1
ATOM 1041 C CA . GLU A 1 139 ? 13.672 10.289 11.008 1 98.44 139 GLU A CA 1
ATOM 1042 C C . GLU A 1 139 ? 13.023 9.203 11.859 1 98.44 139 GLU A C 1
ATOM 1044 O O . GLU A 1 139 ? 12.422 9.5 12.898 1 98.44 139 GLU A O 1
ATOM 1049 N N . LEU A 1 140 ? 13.102 8.008 11.328 1 96.69 140 LEU A N 1
ATOM 1050 C CA . LEU A 1 140 ? 12.648 6.879 12.141 1 96.69 140 LEU A CA 1
ATOM 1051 C C . LEU A 1 140 ? 13.711 6.48 13.156 1 96.69 140 LEU A C 1
ATOM 1053 O O . LEU A 1 140 ? 14.906 6.488 12.852 1 96.69 140 LEU A O 1
ATOM 1057 N N . VAL A 1 141 ? 13.234 6.172 14.352 1 93.31 141 VAL A N 1
ATOM 1058 C CA . VAL A 1 141 ? 14.188 5.781 15.383 1 93.31 141 VAL A CA 1
ATOM 1059 C C . VAL A 1 141 ? 13.75 4.461 16.016 1 93.31 141 VAL A C 1
ATOM 1061 O O . VAL A 1 141 ? 12.562 4.125 16.016 1 93.31 141 VAL A O 1
ATOM 1064 N N . MET B 1 1 ? 1.874 -27.516 -14.625 1 55.47 1 MET B N 1
ATOM 1065 C CA . MET B 1 1 ? 2.189 -26.766 -15.836 1 55.47 1 MET B CA 1
ATOM 1066 C C . MET B 1 1 ? 3.49 -25.984 -15.672 1 55.47 1 MET B C 1
ATOM 1068 O O . MET B 1 1 ? 3.797 -25.5 -14.578 1 55.47 1 MET B O 1
ATOM 1072 N N . THR B 1 2 ? 4.387 -26.047 -16.703 1 73.62 2 THR B N 1
ATOM 1073 C CA . THR B 1 2 ? 5.734 -25.5 -16.625 1 73.62 2 THR B CA 1
ATOM 1074 C C . THR B 1 2 ? 5.703 -23.984 -16.75 1 73.62 2 THR B C 1
ATOM 1076 O O . THR B 1 2 ? 5.078 -23.438 -17.672 1 73.62 2 THR B O 1
ATOM 1079 N N . VAL B 1 3 ? 6.031 -23.219 -15.734 1 85.06 3 VAL B N 1
ATOM 1080 C CA . VAL B 1 3 ? 6.102 -21.766 -15.773 1 85.06 3 VAL B CA 1
ATOM 1081 C C . VAL B 1 3 ? 7.328 -21.328 -16.578 1 85.06 3 VAL B C 1
ATOM 1083 O O . VAL B 1 3 ? 8.438 -21.812 -16.328 1 85.06 3 VAL B O 1
ATOM 1086 N N . THR B 1 4 ? 7.156 -20.656 -17.719 1 93.25 4 THR B N 1
ATOM 1087 C CA . THR B 1 4 ? 8.258 -20.125 -18.516 1 93.25 4 THR B CA 1
ATOM 1088 C C . THR B 1 4 ? 8.672 -18.75 -18 1 93.25 4 THR B C 1
ATOM 1090 O O . THR B 1 4 ? 7.844 -17.859 -17.875 1 93.25 4 THR B O 1
ATOM 1093 N N . LEU B 1 5 ? 9.961 -18.562 -17.828 1 96.81 5 LEU B N 1
ATOM 1094 C CA . LEU B 1 5 ? 10.508 -17.328 -17.297 1 96.81 5 LEU B CA 1
ATOM 1095 C C . LEU B 1 5 ? 11.102 -16.469 -18.422 1 96.81 5 LEU B C 1
ATOM 1097 O O . LEU B 1 5 ? 11.75 -17 -19.328 1 96.81 5 LEU B O 1
ATOM 1101 N N . SER B 1 6 ? 10.82 -15.227 -18.359 1 97.44 6 SER B N 1
ATOM 1102 C CA . SER B 1 6 ? 11.516 -14.312 -19.25 1 97.44 6 SER B CA 1
ATOM 1103 C C . SER B 1 6 ? 13 -14.234 -18.922 1 97.44 6 SER B C 1
ATOM 1105 O O . SER B 1 6 ? 13.422 -14.641 -17.828 1 97.44 6 SER B O 1
ATOM 1107 N N . ASP B 1 7 ? 13.766 -13.719 -19.812 1 97.69 7 ASP B N 1
ATOM 1108 C CA . ASP B 1 7 ? 15.195 -13.555 -19.578 1 97.69 7 ASP B CA 1
ATOM 1109 C C . ASP B 1 7 ? 15.453 -12.617 -18.391 1 97.69 7 ASP B C 1
ATOM 1111 O O . ASP B 1 7 ? 16.328 -12.883 -17.562 1 97.69 7 ASP B O 1
ATOM 1115 N N . GLU B 1 8 ? 14.68 -11.609 -18.375 1 97.88 8 GLU B N 1
ATOM 1116 C CA . GLU B 1 8 ? 14.836 -10.664 -17.281 1 97.88 8 GLU B CA 1
ATOM 1117 C C . GLU B 1 8 ? 14.523 -11.32 -15.938 1 97.88 8 GLU B C 1
ATOM 1119 O O . GLU B 1 8 ? 15.266 -11.141 -14.969 1 97.88 8 GLU B O 1
ATOM 1124 N N . ALA B 1 9 ? 13.516 -12.047 -15.906 1 98.25 9 ALA B N 1
ATOM 1125 C CA . ALA B 1 9 ? 13.148 -12.758 -14.688 1 98.25 9 ALA B CA 1
ATOM 1126 C C . ALA B 1 9 ? 14.258 -13.711 -14.25 1 98.25 9 ALA B C 1
ATOM 1128 O O . ALA B 1 9 ? 14.609 -13.766 -13.07 1 98.25 9 ALA B O 1
ATOM 1129 N N . ARG B 1 10 ? 14.852 -14.367 -15.164 1 98.44 10 ARG B N 1
ATOM 1130 C CA . ARG B 1 10 ? 15.914 -15.32 -14.867 1 98.44 10 ARG B CA 1
ATOM 1131 C C . ARG B 1 10 ? 17.125 -14.617 -14.258 1 98.44 10 ARG B C 1
ATOM 1133 O O . ARG B 1 10 ? 17.797 -15.172 -13.383 1 98.44 10 ARG B O 1
ATOM 1140 N N . GLN B 1 11 ? 17.25 -13.477 -14.656 1 98.31 11 GLN B N 1
ATOM 1141 C CA . GLN B 1 11 ? 18.391 -12.719 -14.172 1 98.31 11 GLN B CA 1
ATOM 1142 C C . GLN B 1 11 ? 18.125 -12.148 -12.773 1 98.31 11 GLN B C 1
ATOM 1144 O O . GLN B 1 11 ? 19.047 -12.008 -11.969 1 98.31 11 GLN B O 1
ATOM 1149 N N . LEU B 1 12 ? 16.906 -11.883 -12.477 1 98.69 12 LEU B N 1
ATOM 1150 C CA . LEU B 1 12 ? 16.547 -11.203 -11.242 1 98.69 12 LEU B CA 1
ATOM 1151 C C . LEU B 1 12 ? 16.375 -12.203 -10.102 1 98.69 12 LEU B C 1
ATOM 1153 O O . LEU B 1 12 ? 16.641 -11.891 -8.945 1 98.69 12 LEU B O 1
ATOM 1157 N N . ILE B 1 13 ? 16.078 -13.422 -10.43 1 98.62 13 ILE B N 1
ATOM 1158 C CA . ILE B 1 13 ? 15.703 -14.422 -9.43 1 98.62 13 ILE B CA 1
ATOM 1159 C C . ILE B 1 13 ? 16.875 -14.68 -8.492 1 98.62 13 ILE B C 1
ATOM 1161 O O . ILE B 1 13 ? 16.719 -14.641 -7.266 1 98.62 13 ILE B O 1
ATOM 1165 N N . PRO B 1 14 ? 18.109 -14.82 -8.992 1 98.69 14 PRO B N 1
ATOM 1166 C CA . PRO B 1 14 ? 19.219 -15.055 -8.062 1 98.69 14 PRO B CA 1
ATOM 1167 C C . PRO B 1 14 ? 19.453 -13.883 -7.113 1 98.69 14 PRO B C 1
ATOM 1169 O O . PRO B 1 14 ? 19.797 -14.086 -5.949 1 98.69 14 PRO B O 1
ATOM 1172 N N . ILE B 1 15 ? 19.234 -12.727 -7.539 1 98.5 15 ILE B N 1
ATOM 1173 C CA . ILE B 1 15 ? 19.391 -11.531 -6.723 1 98.5 15 ILE B CA 1
ATOM 1174 C C . ILE B 1 15 ? 18.344 -11.508 -5.617 1 98.5 15 ILE B C 1
ATOM 1176 O O . ILE B 1 15 ? 18.672 -11.273 -4.449 1 98.5 15 ILE B O 1
ATOM 1180 N N . ILE B 1 16 ? 17.078 -11.812 -5.969 1 98.75 16 ILE B N 1
ATOM 1181 C CA . ILE B 1 16 ? 15.969 -11.82 -5.02 1 98.75 16 ILE B CA 1
ATOM 1182 C C . ILE B 1 16 ? 16.203 -12.898 -3.963 1 98.75 16 ILE B C 1
ATOM 1184 O O . ILE B 1 16 ? 16.078 -12.633 -2.764 1 98.75 16 ILE B O 1
ATOM 1188 N N . GLU B 1 17 ? 16.609 -14.023 -4.445 1 98.75 17 GLU B N 1
ATOM 1189 C CA . GLU B 1 17 ? 16.812 -15.133 -3.516 1 98.75 17 GLU B CA 1
ATOM 1190 C C . GLU B 1 17 ? 17.984 -14.867 -2.578 1 98.75 17 GLU B C 1
ATOM 1192 O O . GLU B 1 17 ? 17.922 -15.188 -1.389 1 98.75 17 GLU B O 1
ATOM 1197 N N . ASP B 1 18 ? 18.953 -14.273 -3.123 1 98.25 18 ASP B N 1
ATOM 1198 C CA . ASP B 1 18 ? 20.109 -13.953 -2.309 1 98.25 18 ASP B CA 1
ATOM 1199 C C . ASP B 1 18 ? 19.766 -12.945 -1.218 1 98.25 18 ASP B C 1
ATOM 1201 O O . ASP B 1 18 ? 20.172 -13.102 -0.067 1 98.25 18 ASP B O 1
ATOM 1205 N N . GLU B 1 19 ? 18.984 -11.969 -1.527 1 97.31 19 GLU B N 1
ATOM 1206 C CA . GLU B 1 19 ? 18.656 -10.891 -0.601 1 97.31 19 GLU B CA 1
ATOM 1207 C C . GLU B 1 19 ? 17.625 -11.344 0.439 1 97.31 19 GLU B C 1
ATOM 1209 O O . GLU B 1 19 ? 17.719 -10.961 1.607 1 97.31 19 GLU B O 1
ATOM 1214 N N . THR B 1 20 ? 16.688 -12.188 0.062 1 97.62 20 THR B N 1
ATOM 1215 C CA . THR B 1 20 ? 15.555 -12.484 0.939 1 97.62 20 THR B CA 1
ATOM 1216 C C . THR B 1 20 ? 15.758 -13.805 1.665 1 97.62 20 THR B C 1
ATOM 1218 O O . THR B 1 20 ? 15.211 -14.023 2.746 1 97.62 20 THR B O 1
ATOM 1221 N N . GLY B 1 21 ? 16.422 -14.695 1.056 1 97.94 21 GLY B N 1
ATOM 1222 C CA . GLY B 1 21 ? 16.547 -16.047 1.565 1 97.94 21 GLY B CA 1
ATOM 1223 C C . GLY B 1 21 ? 15.367 -16.938 1.213 1 97.94 21 GLY B C 1
ATOM 1224 O O . GLY B 1 21 ? 15.352 -18.125 1.543 1 97.94 21 GLY B O 1
ATOM 1225 N N . ALA B 1 22 ? 14.367 -16.406 0.545 1 98.5 22 ALA B N 1
ATOM 1226 C CA . ALA B 1 22 ? 13.188 -17.172 0.145 1 98.5 22 ALA B CA 1
ATOM 1227 C C . ALA B 1 22 ? 13.398 -17.828 -1.216 1 98.5 22 ALA B C 1
ATOM 1229 O O . ALA B 1 22 ? 14.148 -17.312 -2.049 1 98.5 22 ALA B O 1
ATOM 1230 N N . THR B 1 23 ? 12.75 -18.859 -1.422 1 98.62 23 THR B N 1
ATOM 1231 C CA . THR B 1 23 ? 12.797 -19.547 -2.703 1 98.62 23 THR B CA 1
ATOM 1232 C C . THR B 1 23 ? 11.742 -18.984 -3.658 1 98.62 23 THR B C 1
ATOM 1234 O O . THR B 1 23 ? 10.555 -18.984 -3.344 1 98.62 23 THR B O 1
ATOM 1237 N N . VAL B 1 24 ? 12.258 -18.547 -4.812 1 98.62 24 VAL B N 1
ATOM 1238 C CA . VAL B 1 24 ? 11.344 -18 -5.812 1 98.62 24 VAL B CA 1
ATOM 1239 C C . VAL B 1 24 ? 10.805 -19.141 -6.691 1 98.62 24 VAL B C 1
ATOM 1241 O O . VAL B 1 24 ? 11.578 -19.891 -7.273 1 98.62 24 VAL B O 1
ATOM 1244 N N . ARG B 1 25 ? 9.469 -19.172 -6.793 1 98.25 25 ARG B N 1
ATOM 1245 C CA . ARG B 1 25 ? 8.812 -20.188 -7.613 1 98.25 25 ARG B CA 1
ATOM 1246 C C . ARG B 1 25 ? 8.484 -19.656 -9 1 98.25 25 ARG B C 1
ATOM 1248 O O . ARG B 1 25 ? 8.398 -20.406 -9.961 1 98.25 25 ARG B O 1
ATOM 1255 N N . ASP B 1 26 ? 8.273 -18.469 -9.008 1 98.5 26 ASP B N 1
ATOM 1256 C CA . ASP B 1 26 ? 7.953 -17.781 -10.258 1 98.5 26 ASP B CA 1
ATOM 1257 C C . ASP B 1 26 ? 8.234 -16.281 -10.156 1 98.5 26 ASP B C 1
ATOM 1259 O O . ASP B 1 26 ? 8.289 -15.734 -9.055 1 98.5 26 ASP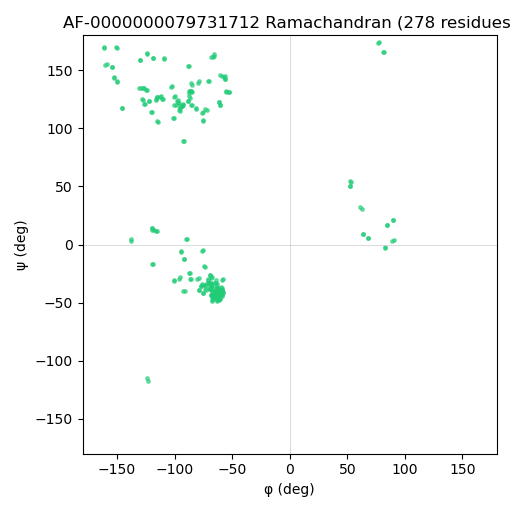 B O 1
ATOM 1263 N N . CYS B 1 27 ? 8.477 -15.664 -11.297 1 98.69 27 CYS B N 1
ATOM 1264 C CA . CYS B 1 27 ? 8.695 -14.227 -11.383 1 98.69 27 CYS B CA 1
ATOM 1265 C C . CYS B 1 27 ? 8.141 -13.672 -12.688 1 98.69 27 CYS B C 1
ATOM 1267 O O . CYS B 1 27 ? 8.602 -14.031 -13.773 1 98.69 27 CYS B O 1
ATOM 1269 N N . VAL B 1 28 ? 7.195 -12.82 -12.547 1 98.62 28 VAL B N 1
ATOM 1270 C CA . VAL B 1 28 ? 6.551 -12.211 -13.703 1 98.62 28 VAL B CA 1
ATOM 1271 C C . VAL B 1 28 ? 6.918 -10.734 -13.781 1 98.62 28 VAL B C 1
ATOM 1273 O O . VAL B 1 28 ? 6.781 -10 -12.805 1 98.62 28 VAL B O 1
ATOM 1276 N N . ILE B 1 29 ? 7.465 -10.359 -15 1 98.25 29 ILE B N 1
ATOM 1277 C CA . ILE B 1 29 ? 7.641 -8.938 -15.258 1 98.25 29 ILE B CA 1
ATOM 1278 C C . ILE B 1 29 ? 6.293 -8.305 -15.586 1 98.25 29 ILE B C 1
ATOM 1280 O O . ILE B 1 29 ? 5.762 -8.5 -16.688 1 98.25 29 ILE B O 1
ATOM 1284 N N . ASP B 1 30 ? 5.75 -7.516 -14.633 1 97.75 30 ASP B N 1
ATOM 1285 C CA . ASP B 1 30 ? 4.441 -6.891 -14.789 1 97.75 30 ASP B CA 1
ATOM 1286 C C . ASP B 1 30 ? 4.57 -5.488 -15.375 1 97.75 30 ASP B C 1
ATOM 1288 O O . ASP B 1 30 ? 4.617 -4.504 -14.633 1 97.75 30 ASP B O 1
ATOM 1292 N N . GLU B 1 31 ? 4.551 -5.406 -16.641 1 95.81 31 GLU B N 1
ATOM 1293 C CA . GLU B 1 31 ? 4.758 -4.141 -17.328 1 95.81 31 GLU B CA 1
ATOM 1294 C C . GLU B 1 31 ? 3.58 -3.193 -17.109 1 95.81 31 GLU B C 1
ATOM 1296 O O . GLU B 1 31 ? 3.764 -1.977 -17.016 1 95.81 31 GLU B O 1
ATOM 1301 N N . GLU B 1 32 ? 2.488 -3.775 -17.016 1 94.69 32 GLU B N 1
ATOM 1302 C CA . GLU B 1 32 ? 1.281 -2.967 -16.875 1 94.69 32 GLU B CA 1
ATOM 1303 C C . GLU B 1 32 ? 1.348 -2.08 -15.641 1 94.69 32 GLU B C 1
ATOM 1305 O O . GLU B 1 32 ? 0.977 -0.906 -15.688 1 94.69 32 GLU B O 1
ATOM 1310 N N . TYR B 1 33 ? 1.906 -2.637 -14.555 1 93.69 33 TYR B N 1
ATOM 1311 C CA . TYR B 1 33 ? 1.908 -1.883 -13.305 1 93.69 33 TYR B CA 1
ATOM 1312 C C . TYR B 1 33 ? 3.332 -1.564 -12.867 1 93.69 33 TYR B C 1
ATOM 1314 O O . TYR B 1 33 ? 3.561 -1.197 -11.711 1 93.69 33 TYR B O 1
ATOM 1322 N N . ASP B 1 34 ? 4.23 -1.805 -13.789 1 93.06 34 ASP B N 1
ATOM 1323 C CA . ASP B 1 34 ? 5.637 -1.472 -13.586 1 93.06 34 ASP B CA 1
ATOM 1324 C C . ASP B 1 34 ? 6.156 -2.057 -12.273 1 93.06 34 ASP B C 1
ATOM 1326 O O . ASP B 1 34 ? 6.688 -1.332 -11.43 1 93.06 34 ASP B O 1
ATOM 1330 N N . ARG B 1 35 ? 5.969 -3.389 -12.141 1 96.5 35 ARG B N 1
ATOM 1331 C CA . ARG B 1 35 ? 6.418 -4.062 -10.922 1 96.5 35 ARG B CA 1
ATOM 1332 C C . ARG B 1 35 ? 6.793 -5.512 -11.211 1 96.5 35 ARG B C 1
ATOM 1334 O O . ARG B 1 35 ? 6.633 -5.988 -12.336 1 96.5 35 ARG B O 1
ATOM 1341 N N . LEU B 1 36 ? 7.414 -6.168 -10.211 1 98.31 36 LEU B N 1
ATOM 1342 C CA . LEU B 1 36 ? 7.672 -7.602 -10.25 1 98.31 36 LEU B CA 1
ATOM 1343 C C . LEU B 1 36 ? 6.641 -8.359 -9.414 1 98.31 36 LEU B C 1
ATOM 1345 O O . LEU B 1 36 ? 6.359 -7.984 -8.273 1 98.31 36 LEU B O 1
ATOM 1349 N N . LEU B 1 37 ? 6.039 -9.297 -10.016 1 98.56 37 LEU B N 1
ATOM 1350 C CA . LEU B 1 37 ? 5.25 -10.273 -9.281 1 98.56 37 LEU B CA 1
ATOM 1351 C C . LEU B 1 37 ? 6.07 -11.523 -8.984 1 98.56 37 LEU B C 1
ATOM 1353 O O . LEU B 1 37 ? 6.469 -12.242 -9.906 1 98.56 37 LEU B O 1
ATOM 1357 N N . VAL B 1 38 ? 6.324 -11.766 -7.688 1 98.81 38 VAL B N 1
ATOM 1358 C CA . VAL B 1 38 ? 7.223 -12.852 -7.305 1 98.81 38 VAL B CA 1
ATOM 1359 C C . VAL B 1 38 ? 6.473 -13.859 -6.434 1 98.81 38 VAL B C 1
ATOM 1361 O O . VAL B 1 38 ? 6 -13.523 -5.348 1 98.81 38 VAL B O 1
ATOM 1364 N N . LEU B 1 39 ? 6.336 -14.984 -6.984 1 98.88 39 LEU B N 1
ATOM 1365 C CA . LEU B 1 39 ? 5.75 -16.094 -6.234 1 98.88 39 LEU B CA 1
ATOM 1366 C C . LEU B 1 39 ? 6.816 -16.812 -5.414 1 98.88 39 LEU B C 1
ATOM 1368 O O . LEU B 1 39 ? 7.789 -17.328 -5.973 1 98.88 39 LEU B O 1
ATOM 1372 N N . VAL B 1 40 ? 6.621 -16.828 -4.121 1 98.75 40 VAL B N 1
ATOM 1373 C CA . VAL B 1 40 ? 7.621 -17.453 -3.264 1 98.75 40 VAL B CA 1
ATOM 1374 C C . VAL B 1 40 ? 7.062 -18.75 -2.691 1 98.75 40 VAL B C 1
ATOM 1376 O O . VAL B 1 40 ? 5.848 -18.938 -2.629 1 98.75 40 VAL B O 1
ATOM 1379 N N . LYS B 1 41 ? 7.926 -19.547 -2.287 1 98.5 41 LYS B N 1
ATOM 1380 C CA . LYS B 1 41 ? 7.559 -20.828 -1.717 1 98.5 41 LYS B CA 1
ATOM 1381 C C . LYS B 1 41 ? 6.664 -20.656 -0.493 1 98.5 41 LYS B C 1
ATOM 1383 O O . LYS B 1 41 ? 6.863 -19.734 0.302 1 98.5 41 LYS B O 1
ATOM 1388 N N . ALA B 1 42 ? 5.699 -21.625 -0.342 1 98.25 42 ALA B N 1
ATOM 1389 C CA . ALA B 1 42 ? 4.781 -21.609 0.795 1 98.25 42 ALA B CA 1
ATOM 1390 C C . ALA B 1 42 ? 5.547 -21.578 2.115 1 98.25 42 ALA B C 1
ATOM 1392 O O . ALA B 1 42 ? 6.523 -22.297 2.297 1 98.25 42 ALA B O 1
ATOM 1393 N N . GLY B 1 43 ? 5.125 -20.641 3.062 1 97.75 43 GLY B N 1
ATOM 1394 C CA . GLY B 1 43 ? 5.727 -20.547 4.383 1 97.75 43 GLY B CA 1
ATOM 1395 C C . GLY B 1 43 ? 6.918 -19.609 4.434 1 97.75 43 GLY B C 1
ATOM 1396 O O . GLY B 1 43 ? 7.523 -19.406 5.488 1 97.75 43 GLY B O 1
ATOM 1397 N N . GLN B 1 44 ? 7.242 -18.922 3.287 1 98.31 44 GLN B N 1
ATOM 1398 C CA . GLN B 1 44 ? 8.477 -18.141 3.271 1 98.31 44 GLN B CA 1
ATOM 1399 C C . GLN B 1 44 ? 8.188 -16.672 3.014 1 98.31 44 GLN B C 1
ATOM 1401 O O . GLN B 1 44 ? 9.094 -15.906 2.682 1 98.31 44 GLN B O 1
ATOM 1406 N N . MET B 1 45 ? 6.926 -16.344 3.143 1 97.19 45 MET B N 1
ATOM 1407 C CA . MET B 1 45 ? 6.555 -14.938 2.947 1 97.19 45 MET B CA 1
ATOM 1408 C C . MET B 1 45 ? 7.266 -14.039 3.953 1 97.19 45 MET B C 1
ATOM 1410 O O . MET B 1 45 ? 7.789 -12.984 3.59 1 97.19 45 MET B O 1
ATOM 1414 N N . ALA B 1 46 ? 7.289 -14.484 5.199 1 95.94 46 ALA B N 1
ATOM 1415 C CA . ALA B 1 46 ? 7.93 -13.703 6.25 1 95.94 46 ALA B CA 1
ATOM 1416 C C . ALA B 1 46 ? 9.406 -13.461 5.941 1 95.94 46 ALA B C 1
ATOM 1418 O O . ALA B 1 46 ? 9.922 -12.367 6.156 1 95.94 46 ALA B O 1
ATOM 1419 N N . GLN B 1 47 ? 9.953 -14.438 5.395 1 96.19 47 GLN B N 1
ATOM 1420 C CA . GLN B 1 47 ? 11.359 -14.352 5.027 1 96.19 47 GLN B CA 1
ATOM 1421 C C . GLN B 1 47 ? 11.57 -13.383 3.869 1 96.19 47 GLN B C 1
ATOM 1423 O O . GLN B 1 47 ? 12.547 -12.625 3.854 1 96.19 47 GLN B O 1
ATOM 1428 N N . ALA B 1 48 ? 10.734 -13.352 2.949 1 97.31 48 ALA B N 1
ATOM 1429 C CA . ALA B 1 48 ? 10.805 -12.477 1.782 1 97.31 48 ALA B CA 1
ATOM 1430 C C . ALA B 1 48 ? 10.641 -11.008 2.184 1 97.31 48 ALA B C 1
ATOM 1432 O O . ALA B 1 48 ? 11.344 -10.133 1.673 1 97.31 48 ALA B O 1
ATOM 1433 N N . ILE B 1 49 ? 9.711 -10.82 3.096 1 95.38 49 ILE B N 1
ATOM 1434 C CA . ILE B 1 49 ? 9.391 -9.461 3.521 1 95.38 49 ILE B CA 1
ATOM 1435 C C . ILE B 1 49 ? 10.445 -8.969 4.512 1 95.38 49 ILE B C 1
ATOM 1437 O O . ILE B 1 49 ? 10.836 -7.801 4.48 1 95.38 49 ILE B O 1
ATOM 1441 N N . GLY B 1 50 ? 10.93 -9.867 5.438 1 95.62 50 GLY B N 1
ATOM 1442 C CA . GLY B 1 50 ? 11.891 -9.531 6.473 1 95.62 50 GLY B CA 1
ATOM 1443 C C . GLY B 1 50 ? 11.281 -8.773 7.641 1 95.62 50 GLY B C 1
ATOM 1444 O O . GLY B 1 50 ? 10.117 -8.375 7.582 1 95.62 50 GLY B O 1
ATOM 1445 N N . PRO B 1 51 ? 12.141 -8.586 8.648 1 91.75 51 PRO B N 1
ATOM 1446 C CA . PRO B 1 51 ? 11.633 -7.891 9.836 1 91.75 51 PRO B CA 1
ATOM 1447 C C . PRO B 1 51 ? 11.164 -6.473 9.523 1 91.75 51 PRO B C 1
ATOM 1449 O O . PRO B 1 51 ? 11.938 -5.664 9 1 91.75 51 PRO B O 1
ATOM 1452 N N . GLY B 1 52 ? 9.852 -6.219 9.844 1 89.56 52 GLY B N 1
ATOM 1453 C CA . GLY B 1 52 ? 9.289 -4.895 9.609 1 89.56 52 GLY B CA 1
ATOM 1454 C C . GLY B 1 52 ? 9.258 -4.516 8.141 1 89.56 52 GLY B C 1
ATOM 1455 O O . GLY B 1 52 ? 9.117 -3.338 7.801 1 89.56 52 GLY B O 1
ATOM 1456 N N . GLY B 1 53 ? 9.531 -5.395 7.289 1 93.44 53 GLY B N 1
ATOM 1457 C CA . GLY B 1 53 ? 9.492 -5.145 5.859 1 93.44 53 GLY B CA 1
ATOM 1458 C C . GLY B 1 53 ? 10.773 -4.535 5.324 1 93.44 53 GLY B C 1
ATOM 1459 O O . GLY B 1 53 ? 10.797 -4.004 4.211 1 93.44 53 GLY B O 1
ATOM 1460 N N . THR B 1 54 ? 11.766 -4.645 6.078 1 92.19 54 THR B N 1
ATOM 1461 C CA . THR B 1 54 ? 13.008 -3.977 5.707 1 92.19 54 THR B CA 1
ATOM 1462 C C . THR B 1 54 ? 13.688 -4.703 4.547 1 92.19 54 THR B C 1
ATOM 1464 O O . THR B 1 54 ? 14.281 -4.066 3.674 1 92.19 54 THR B O 1
ATOM 1467 N N . THR B 1 55 ? 13.594 -6.023 4.488 1 95.12 55 THR B N 1
ATOM 1468 C CA . THR B 1 55 ? 14.227 -6.789 3.42 1 95.12 55 THR B CA 1
ATOM 1469 C C . THR B 1 55 ? 13.625 -6.426 2.064 1 95.12 55 THR B C 1
ATOM 1471 O O . THR B 1 55 ? 14.344 -6.105 1.122 1 95.12 55 THR B O 1
ATOM 1474 N N . VAL B 1 56 ? 12.281 -6.426 2.012 1 95.75 56 VAL B N 1
ATOM 1475 C CA . VAL B 1 56 ? 11.633 -6.125 0.741 1 95.75 56 VAL B CA 1
ATOM 1476 C C . VAL B 1 56 ? 11.875 -4.668 0.365 1 95.75 56 VAL B C 1
ATOM 1478 O O . VAL B 1 56 ? 12.031 -4.34 -0.814 1 95.75 56 VAL B O 1
ATOM 1481 N N . GLN B 1 57 ? 11.945 -3.838 1.354 1 93.38 57 GLN B N 1
ATOM 1482 C CA . GLN B 1 57 ? 12.219 -2.43 1.075 1 93.38 57 GLN B CA 1
ATOM 1483 C C . GLN B 1 57 ? 13.609 -2.242 0.493 1 93.38 57 GLN B C 1
ATOM 1485 O O . GLN B 1 57 ? 13.789 -1.536 -0.501 1 93.38 57 GLN B O 1
ATOM 1490 N N . GLU B 1 58 ? 14.539 -2.852 1.057 1 93.88 58 GLU B N 1
ATOM 1491 C CA . GLU B 1 58 ? 15.914 -2.77 0.572 1 93.88 58 GLU B CA 1
ATOM 1492 C C . GLU B 1 58 ? 16.031 -3.346 -0.835 1 93.88 58 GLU B C 1
ATOM 1494 O O . GLU B 1 58 ? 16.734 -2.785 -1.682 1 93.88 58 GLU B O 1
ATOM 1499 N N . LEU B 1 59 ? 15.383 -4.422 -1.041 1 96.94 59 LEU B N 1
ATOM 1500 C CA . LEU B 1 59 ? 15.398 -5.059 -2.352 1 96.94 59 LEU B CA 1
ATOM 1501 C C . LEU B 1 59 ? 14.781 -4.152 -3.41 1 96.94 59 LEU B C 1
ATOM 1503 O O . LEU B 1 59 ? 15.328 -4.004 -4.504 1 96.94 59 LEU B O 1
ATOM 1507 N N . GLN B 1 60 ? 13.664 -3.545 -3.102 1 96 60 GLN B N 1
ATOM 1508 C CA . GLN B 1 60 ? 13.008 -2.627 -4.023 1 96 60 GLN B CA 1
ATOM 1509 C C . GLN B 1 60 ? 13.891 -1.427 -4.336 1 96 60 GLN B C 1
ATOM 1511 O O . GLN B 1 60 ? 13.977 -0.988 -5.484 1 96 60 GLN B O 1
ATOM 1516 N N . ASP B 1 61 ? 14.57 -0.982 -3.328 1 92.69 61 ASP B N 1
ATOM 1517 C CA . ASP B 1 61 ? 15.492 0.135 -3.533 1 92.69 61 ASP B CA 1
ATOM 1518 C C . ASP B 1 61 ? 16.672 -0.277 -4.41 1 92.69 61 ASP B C 1
ATOM 1520 O O . ASP B 1 61 ? 17.062 0.461 -5.316 1 92.69 61 ASP B O 1
ATOM 1524 N N . ARG B 1 62 ? 17.188 -1.428 -4.141 1 95.06 62 ARG B N 1
ATOM 1525 C CA . ARG B 1 62 ? 18.328 -1.942 -4.895 1 95.06 62 ARG B CA 1
ATOM 1526 C C . ARG B 1 62 ? 17.984 -2.123 -6.367 1 95.06 62 ARG B C 1
ATOM 1528 O O . ARG B 1 62 ? 18.766 -1.772 -7.246 1 95.06 62 ARG B O 1
ATOM 1535 N N . LEU B 1 63 ? 16.797 -2.613 -6.609 1 95.5 63 LEU B N 1
ATOM 1536 C CA . LEU B 1 63 ? 16.391 -2.914 -7.977 1 95.5 63 LEU B CA 1
ATOM 1537 C C . LEU B 1 63 ? 15.68 -1.721 -8.609 1 95.5 63 LEU B C 1
ATOM 1539 O O . LEU B 1 63 ? 15.453 -1.703 -9.82 1 95.5 63 LEU B O 1
ATOM 1543 N N . ASP B 1 64 ? 15.336 -0.766 -7.754 1 92.94 64 ASP B N 1
ATOM 1544 C CA . ASP B 1 64 ? 14.531 0.38 -8.172 1 92.94 64 ASP B CA 1
ATOM 1545 C C . ASP B 1 64 ? 13.266 -0.072 -8.891 1 92.94 64 ASP B C 1
ATOM 1547 O O . ASP B 1 64 ? 12.992 0.362 -10.016 1 92.94 64 ASP B O 1
ATOM 1551 N N . ARG B 1 65 ? 12.602 -1.019 -8.18 1 93.81 65 ARG B N 1
ATOM 1552 C CA . ARG B 1 65 ? 11.383 -1.612 -8.727 1 93.81 65 ARG B CA 1
ATOM 1553 C C . ARG B 1 65 ? 10.422 -2.025 -7.617 1 93.81 65 ARG B C 1
ATOM 1555 O O . ARG B 1 65 ? 10.852 -2.521 -6.574 1 93.81 65 ARG B O 1
ATOM 1562 N N . GLU B 1 66 ? 9.188 -1.78 -7.902 1 93.94 66 GLU B N 1
ATOM 1563 C CA . GLU B 1 66 ? 8.188 -2.318 -6.988 1 93.94 66 GLU B CA 1
ATOM 1564 C C . GLU B 1 66 ? 8.094 -3.838 -7.102 1 93.94 66 GLU B C 1
ATOM 1566 O O . GLU B 1 66 ? 8.172 -4.391 -8.203 1 93.94 66 GLU B O 1
ATOM 1571 N N . ILE B 1 67 ? 7.922 -4.469 -5.926 1 97.25 67 ILE B N 1
ATOM 1572 C CA . ILE B 1 67 ? 7.82 -5.922 -5.906 1 97.25 67 ILE B CA 1
ATOM 1573 C C . ILE B 1 67 ? 6.57 -6.344 -5.141 1 97.25 67 ILE B C 1
ATOM 1575 O O . ILE B 1 67 ? 6.34 -5.895 -4.016 1 97.25 67 ILE B O 1
ATOM 1579 N N . LYS B 1 68 ? 5.695 -7.145 -5.75 1 97.44 68 LYS B N 1
ATOM 1580 C CA . LYS B 1 68 ? 4.586 -7.836 -5.102 1 97.44 68 LYS B CA 1
ATOM 1581 C C . LYS B 1 68 ? 4.926 -9.305 -4.848 1 97.44 68 LYS B C 1
ATOM 1583 O O . LYS B 1 68 ? 4.957 -10.109 -5.781 1 97.44 68 LYS B O 1
ATOM 1588 N N . PHE B 1 69 ? 5.113 -9.594 -3.602 1 98.38 69 PHE B N 1
ATOM 1589 C CA . PHE B 1 69 ? 5.316 -10.992 -3.236 1 98.38 69 PHE B CA 1
ATOM 1590 C C . PHE B 1 69 ? 3.982 -11.703 -3.039 1 98.38 69 PHE B C 1
ATOM 1592 O O . PHE B 1 69 ? 3.057 -11.141 -2.453 1 98.38 69 PHE B O 1
ATOM 1599 N N . VAL B 1 70 ? 3.912 -12.875 -3.541 1 98.75 70 VAL B N 1
ATOM 1600 C CA . VAL B 1 70 ? 2.768 -13.758 -3.346 1 98.75 70 VAL B CA 1
ATOM 1601 C C . VAL B 1 70 ? 3.246 -15.125 -2.861 1 98.75 70 VAL B C 1
ATOM 1603 O O . VAL B 1 70 ? 4.234 -15.656 -3.369 1 98.75 70 VAL B O 1
ATOM 1606 N N . GLU B 1 71 ? 2.557 -15.602 -1.883 1 98.75 71 GLU B N 1
ATOM 1607 C CA . GLU B 1 71 ? 2.947 -16.906 -1.34 1 98.75 71 GLU B CA 1
ATOM 1608 C C . GLU B 1 71 ? 2.281 -18.047 -2.104 1 98.75 71 GLU B C 1
ATOM 1610 O O . GLU B 1 71 ? 1.072 -18.016 -2.344 1 98.75 71 GLU B O 1
ATOM 1615 N N . ASP B 1 72 ? 3.113 -19 -2.453 1 98.12 72 ASP B N 1
ATOM 1616 C CA . ASP B 1 72 ? 2.602 -20.188 -3.113 1 98.12 72 ASP B CA 1
ATOM 1617 C C . ASP B 1 72 ? 1.757 -21.031 -2.154 1 98.12 72 ASP B C 1
ATOM 1619 O O . ASP B 1 72 ? 1.752 -20.781 -0.946 1 98.12 72 ASP B O 1
ATOM 1623 N N . GLY B 1 73 ? 0.99 -21.844 -2.727 1 97.19 73 GLY B N 1
ATOM 1624 C CA . GLY B 1 73 ? 0.157 -22.766 -1.975 1 97.19 73 GLY B CA 1
ATOM 1625 C C . GLY B 1 73 ? -0.329 -23.938 -2.801 1 97.19 73 GLY B C 1
ATOM 1626 O O . GLY B 1 73 ? -0.149 -23.969 -4.02 1 97.19 73 GLY B O 1
ATOM 1627 N N . PRO B 1 74 ? -0.871 -24.875 -2.102 1 96 74 PRO B N 1
ATOM 1628 C CA . PRO B 1 74 ? -1.255 -26.094 -2.805 1 96 74 PRO B CA 1
ATOM 1629 C C . PRO B 1 74 ? -2.5 -25.922 -3.668 1 96 74 PRO B C 1
ATOM 1631 O O . PRO B 1 74 ? -2.787 -26.75 -4.527 1 96 74 PRO B O 1
ATOM 1634 N N . THR B 1 75 ? -3.307 -24.891 -3.42 1 97.69 75 THR B N 1
ATOM 1635 C CA . THR B 1 75 ? -4.539 -24.703 -4.176 1 97.69 75 THR B CA 1
ATOM 1636 C C . THR B 1 75 ? -4.562 -23.328 -4.832 1 97.69 75 THR B C 1
ATOM 1638 O O . THR B 1 75 ? -3.799 -22.438 -4.449 1 97.69 75 THR B O 1
ATOM 1641 N N . ALA B 1 76 ? -5.469 -23.203 -5.777 1 98 76 ALA B N 1
ATOM 1642 C CA . ALA B 1 76 ? -5.688 -21.906 -6.398 1 98 76 ALA B CA 1
ATOM 1643 C C . ALA B 1 76 ? -6.172 -20.875 -5.375 1 98 76 ALA B C 1
ATOM 1645 O O . ALA B 1 76 ? -5.785 -19.703 -5.43 1 98 76 ALA B O 1
ATOM 1646 N N . GLU B 1 77 ? -7.012 -21.422 -4.48 1 98.5 77 GLU B N 1
ATOM 1647 C CA . GLU B 1 77 ? -7.555 -20.562 -3.432 1 98.5 77 GLU B CA 1
ATOM 1648 C C . GLU B 1 77 ? -6.441 -19.938 -2.605 1 98.5 77 GLU B C 1
ATOM 1650 O O . GLU B 1 77 ? -6.492 -18.734 -2.307 1 98.5 77 GLU B O 1
ATOM 1655 N N . ASP B 1 78 ? -5.445 -20.734 -2.311 1 98.31 78 ASP B N 1
ATOM 1656 C CA . ASP B 1 78 ? -4.32 -20.25 -1.51 1 98.31 78 ASP B CA 1
ATOM 1657 C C . ASP B 1 78 ? -3.572 -19.125 -2.232 1 98.31 78 ASP B C 1
ATOM 1659 O O . ASP B 1 78 ? -3.277 -18.094 -1.638 1 98.31 78 ASP B O 1
ATOM 1663 N N . VAL B 1 79 ? -3.285 -19.234 -3.49 1 98.69 79 VAL B N 1
ATOM 1664 C CA . VAL B 1 79 ? -2.477 -18.297 -4.266 1 98.69 79 VAL B CA 1
ATOM 1665 C C . VAL B 1 79 ? -3.27 -17.016 -4.523 1 98.69 79 VAL B C 1
ATOM 1667 O O . VAL B 1 79 ? -2.736 -15.914 -4.391 1 98.69 79 VAL B O 1
ATOM 1670 N N . ILE B 1 80 ? -4.551 -17.172 -4.781 1 98.88 80 ILE B N 1
ATOM 1671 C CA . ILE B 1 80 ? -5.414 -16.016 -5.027 1 98.88 80 ILE B CA 1
ATOM 1672 C C . ILE B 1 80 ? -5.535 -15.188 -3.752 1 98.88 80 ILE B C 1
ATOM 1674 O O . ILE B 1 80 ? -5.406 -13.961 -3.791 1 98.88 80 ILE B O 1
ATOM 1678 N N . ALA B 1 81 ? -5.758 -15.891 -2.643 1 98.69 81 ALA B N 1
ATOM 1679 C CA . ALA B 1 81 ? -5.852 -15.18 -1.369 1 98.69 81 ALA B CA 1
ATOM 1680 C C . ALA B 1 81 ? -4.559 -14.43 -1.064 1 98.69 81 ALA B C 1
ATOM 1682 O O . ALA B 1 81 ? -4.594 -13.273 -0.625 1 98.69 81 ALA B O 1
ATOM 1683 N N . SER B 1 82 ? -3.439 -15.055 -1.304 1 98.56 82 SER B N 1
ATOM 1684 C CA . SER B 1 82 ? -2.148 -14.422 -1.065 1 98.56 82 SER B CA 1
ATOM 1685 C C . SER B 1 82 ? -1.949 -13.219 -1.979 1 98.56 82 SER B C 1
ATOM 1687 O O . SER B 1 82 ? -1.442 -12.18 -1.545 1 98.56 82 SER B O 1
ATOM 1689 N N . ALA B 1 83 ? -2.395 -13.25 -3.215 1 98.62 83 ALA B N 1
ATOM 1690 C CA . ALA B 1 83 ? -2.244 -12.172 -4.191 1 98.62 83 ALA B CA 1
ATOM 1691 C C . ALA B 1 83 ? -3.096 -10.961 -3.811 1 98.62 83 ALA B C 1
ATOM 1693 O O . ALA B 1 83 ? -2.744 -9.828 -4.129 1 98.62 83 ALA B O 1
ATOM 1694 N N . LEU B 1 84 ? -4.156 -11.211 -3.084 1 98.44 84 LEU B N 1
ATOM 1695 C CA . LEU B 1 84 ? -5.086 -10.133 -2.746 1 98.44 84 LEU B CA 1
ATOM 1696 C C . LEU B 1 84 ? -4.754 -9.539 -1.385 1 98.44 84 LEU B C 1
ATOM 1698 O O . LEU B 1 84 ? -5.344 -8.531 -0.982 1 98.44 84 LEU B O 1
ATOM 1702 N N . ALA B 1 85 ? -3.756 -10.211 -0.75 1 95.44 85 ALA B N 1
ATOM 1703 C CA . ALA B 1 85 ? -3.312 -9.625 0.513 1 95.44 85 ALA B CA 1
ATOM 1704 C C . ALA B 1 85 ? -2.85 -8.188 0.319 1 95.44 85 ALA B C 1
ATOM 1706 O O . ALA B 1 85 ? -2.287 -7.84 -0.724 1 95.44 85 ALA B O 1
ATOM 1707 N N . PRO B 1 86 ? -3.117 -7.355 1.319 1 92.5 86 PRO B N 1
ATOM 1708 C CA . PRO B 1 86 ? -3.514 -7.625 2.703 1 92.5 86 PRO B CA 1
ATOM 1709 C C . PRO B 1 86 ? -5.027 -7.707 2.877 1 92.5 86 PRO B C 1
ATOM 1711 O O . PRO B 1 86 ? -5.52 -7.855 4 1 92.5 86 PRO B O 1
ATOM 1714 N N . ALA B 1 87 ? -5.852 -7.633 1.848 1 96.5 87 ALA B N 1
ATOM 1715 C CA . ALA B 1 87 ? -7.297 -7.805 1.979 1 96.5 87 ALA B CA 1
ATOM 1716 C C . ALA B 1 87 ? -7.633 -9.148 2.625 1 96.5 87 ALA B C 1
ATOM 1718 O O . ALA B 1 87 ? -7.008 -10.164 2.316 1 96.5 87 ALA B O 1
ATOM 1719 N N . ALA B 1 88 ? -8.641 -9.172 3.455 1 97.25 88 ALA B N 1
ATOM 1720 C CA . ALA B 1 88 ? -9.102 -10.414 4.07 1 97.25 88 ALA B CA 1
ATOM 1721 C C . ALA B 1 88 ? -10 -11.195 3.119 1 97.25 88 ALA B C 1
ATOM 1723 O O . ALA B 1 88 ? -11.094 -10.742 2.775 1 97.25 88 ALA B O 1
ATOM 1724 N N . VAL B 1 89 ? -9.539 -12.328 2.768 1 98.31 89 VAL B N 1
ATOM 1725 C CA . VAL B 1 89 ? -10.289 -13.211 1.878 1 98.31 89 VAL B CA 1
ATOM 1726 C C . VAL B 1 89 ? -11.016 -14.273 2.697 1 98.31 89 VAL B C 1
ATOM 1728 O O . VAL B 1 89 ? -10.383 -15.039 3.428 1 98.31 89 VAL B O 1
ATOM 1731 N N . TYR B 1 90 ? -12.312 -14.32 2.602 1 98.25 90 TYR B N 1
ATOM 1732 C CA . TYR B 1 90 ? -13.109 -15.25 3.387 1 98.25 90 TYR B CA 1
ATOM 1733 C C . TYR B 1 90 ? -13.344 -16.547 2.619 1 98.25 90 TYR B C 1
ATOM 1735 O O . TYR B 1 90 ? -13.359 -17.641 3.209 1 98.25 90 TYR B O 1
ATOM 1743 N N . ASN B 1 91 ? -13.602 -16.375 1.292 1 98.19 91 ASN B N 1
ATOM 1744 C CA . ASN B 1 91 ? -13.914 -17.547 0.484 1 98.19 91 ASN B CA 1
ATOM 1745 C C . ASN B 1 91 ? -13.516 -17.344 -0.975 1 98.19 91 ASN B C 1
ATOM 1747 O O . ASN B 1 91 ? -13.555 -16.234 -1.483 1 98.19 91 ASN B O 1
ATOM 1751 N N . VAL B 1 92 ? -13.07 -18.422 -1.55 1 98.69 92 VAL B N 1
ATOM 1752 C CA . VAL B 1 92 ? -12.836 -18.484 -2.988 1 98.69 92 VAL B CA 1
ATOM 1753 C C . VAL B 1 92 ? -13.578 -19.688 -3.576 1 98.69 92 VAL B C 1
ATOM 1755 O O . VAL B 1 92 ? -13.359 -20.828 -3.166 1 98.69 92 VAL B O 1
ATOM 1758 N N . THR B 1 93 ? -14.469 -19.375 -4.508 1 98.12 93 THR B N 1
ATOM 1759 C CA . THR B 1 93 ? -15.219 -20.438 -5.184 1 98.12 93 THR B CA 1
ATOM 1760 C C . THR B 1 93 ? -14.867 -20.469 -6.668 1 98.12 93 THR B C 1
ATOM 1762 O O . THR B 1 93 ? -14.977 -19.469 -7.367 1 98.12 93 THR B O 1
ATOM 1765 N N . ILE B 1 94 ? -14.508 -21.609 -7.047 1 98.06 94 ILE B N 1
ATOM 1766 C CA . ILE B 1 94 ? -14.156 -21.781 -8.453 1 98.06 94 ILE B CA 1
ATOM 1767 C C . ILE B 1 94 ? -15.344 -22.344 -9.219 1 98.06 94 ILE B C 1
ATOM 1769 O O . ILE B 1 94 ? -15.891 -23.391 -8.844 1 98.06 94 ILE B O 1
ATOM 1773 N N . SER B 1 95 ? -15.727 -21.641 -10.234 1 97.44 95 SER B N 1
ATOM 1774 C CA . SER B 1 95 ? -16.812 -22.078 -11.094 1 97.44 95 SER B CA 1
ATOM 1775 C C . SER B 1 95 ? -16.312 -22.438 -12.492 1 97.44 95 SER B C 1
ATOM 1777 O O . SER B 1 95 ? -15.633 -21.625 -13.133 1 97.44 95 SER B O 1
ATOM 1779 N N . GLU B 1 96 ? -16.656 -23.625 -12.906 1 95.19 96 GLU B N 1
ATOM 1780 C CA . GLU B 1 96 ? -16.25 -24.078 -14.234 1 95.19 96 GLU B CA 1
ATOM 1781 C C . GLU B 1 96 ? -17.453 -24.266 -15.148 1 95.19 96 GLU B C 1
ATOM 1783 O O . GLU B 1 96 ? -18.25 -25.188 -14.945 1 95.19 96 GLU B O 1
ATOM 1788 N N . ASN B 1 97 ? -17.656 -23.422 -16.031 1 93.75 97 ASN B N 1
ATOM 1789 C CA . ASN B 1 97 ? -18.625 -23.562 -17.109 1 93.75 97 ASN B CA 1
ATOM 1790 C C . ASN B 1 97 ? -17.953 -23.438 -18.484 1 93.75 97 ASN B C 1
ATOM 1792 O O . ASN B 1 97 ? -17.047 -24.203 -18.797 1 93.75 97 ASN B O 1
ATOM 1796 N N . ASP B 1 98 ? -18.297 -22.453 -19.266 1 94.88 98 ASP B N 1
ATOM 1797 C CA . ASP B 1 98 ? -17.578 -22.219 -20.531 1 94.88 98 ASP B CA 1
ATOM 1798 C C . ASP B 1 98 ? -16.172 -21.703 -20.266 1 94.88 98 ASP B C 1
ATOM 1800 O O . ASP B 1 98 ? -15.234 -22.016 -21.016 1 94.88 98 ASP B O 1
ATOM 1804 N N . THR B 1 99 ? -16.109 -20.969 -19.203 1 97 99 THR B N 1
ATOM 1805 C CA . THR B 1 99 ? -14.812 -20.531 -18.703 1 97 99 THR B CA 1
ATOM 1806 C C . THR B 1 99 ? -14.68 -20.828 -17.203 1 97 99 THR B C 1
ATOM 1808 O O . THR B 1 99 ? -15.656 -21.203 -16.547 1 97 99 THR B O 1
ATOM 1811 N N . THR B 1 100 ? -13.508 -20.875 -16.781 1 98.19 100 THR B N 1
ATOM 1812 C CA . THR B 1 100 ? -13.266 -21.094 -15.367 1 98.19 100 THR B CA 1
ATOM 1813 C C . THR B 1 100 ? -13.062 -19.766 -14.633 1 98.19 100 THR B C 1
ATOM 1815 O O . THR B 1 100 ? -12.141 -19.016 -14.961 1 98.19 100 THR B O 1
ATOM 1818 N N . VAL B 1 101 ? -13.953 -19.469 -13.672 1 98.56 101 VAL B N 1
ATOM 1819 C CA . VAL B 1 101 ? -13.898 -18.188 -12.961 1 98.56 101 VAL B CA 1
ATOM 1820 C C . VAL B 1 101 ? -13.812 -18.438 -11.461 1 98.56 101 VAL B C 1
ATOM 1822 O O . VAL B 1 101 ? -14.516 -19.297 -10.922 1 98.56 101 VAL B O 1
ATOM 1825 N N . ALA B 1 102 ? -12.898 -17.75 -10.773 1 98.81 102 ALA B N 1
ATOM 1826 C CA . ALA B 1 102 ? -12.852 -17.75 -9.312 1 98.81 102 ALA B CA 1
ATOM 1827 C C . ALA B 1 102 ? -13.648 -16.578 -8.742 1 98.81 102 ALA B C 1
ATOM 1829 O O . ALA B 1 102 ? -13.383 -15.414 -9.078 1 98.81 102 ALA B O 1
ATOM 1830 N N . TYR B 1 103 ? -14.617 -16.859 -7.973 1 98.75 103 TYR B N 1
ATOM 1831 C CA . TYR B 1 103 ? -15.383 -15.867 -7.23 1 98.75 103 TYR B CA 1
ATOM 1832 C C . TYR B 1 103 ? -14.859 -15.727 -5.809 1 98.75 103 TYR B C 1
ATOM 1834 O O . TYR B 1 103 ? -14.836 -16.703 -5.051 1 98.75 103 TYR B O 1
ATOM 1842 N N . VAL B 1 104 ? -14.445 -14.477 -5.453 1 98.81 104 VAL B N 1
ATOM 1843 C CA . VAL B 1 104 ? -13.75 -14.281 -4.188 1 98.81 104 VAL B CA 1
ATOM 1844 C C . VAL B 1 104 ? -14.578 -13.391 -3.271 1 98.81 104 VAL B C 1
ATOM 1846 O O . VAL B 1 104 ? -14.977 -12.289 -3.66 1 98.81 104 VAL B O 1
ATOM 1849 N N . GLU B 1 105 ? -14.867 -13.852 -2.107 1 98.62 105 GLU B N 1
ATOM 1850 C CA . GLU B 1 105 ? -15.492 -13.062 -1.054 1 98.62 105 GLU B CA 1
ATOM 1851 C C . GLU B 1 105 ? -14.453 -12.453 -0.126 1 98.62 105 GLU B C 1
ATOM 1853 O O . GLU B 1 105 ? -13.703 -13.172 0.535 1 98.62 105 GLU B O 1
ATOM 1858 N N . VAL B 1 106 ? -14.469 -11.094 -0.092 1 97.94 106 VAL B N 1
ATOM 1859 C CA . VAL B 1 106 ? -13.531 -10.398 0.778 1 97.94 106 VAL B CA 1
ATOM 1860 C C . VAL B 1 106 ? -14.297 -9.578 1.812 1 97.94 106 VAL B C 1
ATOM 1862 O O . VAL B 1 106 ? -15.5 -9.344 1.661 1 97.94 106 VAL B O 1
ATOM 1865 N N . ASP B 1 107 ? -13.594 -9.258 2.844 1 96.94 107 ASP B N 1
ATOM 1866 C CA . ASP B 1 107 ? -14.18 -8.273 3.748 1 96.94 107 ASP B CA 1
ATOM 1867 C C . ASP B 1 107 ? -14.609 -7.016 2.988 1 96.94 107 ASP B C 1
ATOM 1869 O O . ASP B 1 107 ? -13.844 -6.48 2.182 1 96.94 107 ASP B O 1
ATOM 1873 N N . GLN B 1 108 ? -15.766 -6.645 3.258 1 93.5 108 GLN B N 1
ATOM 1874 C CA . GLN B 1 108 ? -16.312 -5.5 2.539 1 93.5 108 GLN B CA 1
ATOM 1875 C C . GLN B 1 108 ? -15.453 -4.258 2.736 1 93.5 108 GLN B C 1
ATOM 1877 O O . GLN B 1 108 ? -15.32 -3.436 1.83 1 93.5 108 GLN B O 1
ATOM 1882 N N . ASN B 1 109 ? -14.82 -4.207 3.908 1 92.75 109 ASN B N 1
ATOM 1883 C CA . ASN B 1 109 ? -13.969 -3.068 4.234 1 92.75 109 ASN B CA 1
ATOM 1884 C C . ASN B 1 109 ? -12.641 -3.131 3.484 1 92.75 109 ASN B C 1
ATOM 1886 O O . ASN B 1 109 ? -11.891 -2.156 3.463 1 92.75 109 ASN B O 1
ATOM 1890 N N . ASP B 1 110 ? -12.406 -4.223 2.752 1 94.44 110 ASP B N 1
ATOM 1891 C CA . ASP B 1 110 ? -11.117 -4.406 2.086 1 94.44 110 ASP B CA 1
ATOM 1892 C C . ASP B 1 110 ? -11.289 -4.504 0.572 1 94.44 110 ASP B C 1
ATOM 1894 O O . ASP B 1 110 ? -10.344 -4.836 -0.146 1 94.44 110 ASP B O 1
ATOM 1898 N N . THR B 1 111 ? -12.469 -4.16 0.119 1 95.06 111 THR B N 1
ATOM 1899 C CA . THR B 1 111 ? -12.742 -4.309 -1.308 1 95.06 111 THR B CA 1
ATOM 1900 C C . THR B 1 111 ? -11.781 -3.457 -2.131 1 95.06 111 THR B C 1
ATOM 1902 O O . THR B 1 111 ? -11.195 -3.938 -3.105 1 95.06 111 THR B O 1
ATOM 1905 N N . GLY B 1 112 ? -11.578 -2.189 -1.742 1 92.81 112 GLY B N 1
ATOM 1906 C CA . GLY B 1 112 ? -10.648 -1.311 -2.439 1 92.81 112 GLY B CA 1
ATOM 1907 C C . GLY B 1 112 ? -9.227 -1.837 -2.459 1 92.81 112 GLY B C 1
ATOM 1908 O O . GLY B 1 112 ? -8.539 -1.753 -3.48 1 92.81 112 GLY B O 1
ATOM 1909 N N . ILE B 1 113 ? -8.812 -2.391 -1.367 1 92.44 113 ILE B N 1
ATOM 1910 C CA . ILE B 1 113 ? -7.465 -2.938 -1.245 1 92.44 113 ILE B CA 1
ATOM 1911 C C . ILE B 1 113 ? -7.328 -4.18 -2.123 1 92.44 113 ILE B C 1
ATOM 1913 O O . ILE B 1 113 ? -6.297 -4.375 -2.773 1 92.44 113 ILE B O 1
ATOM 1917 N N . ALA B 1 114 ? -8.383 -4.969 -2.174 1 97.19 114 ALA B N 1
ATOM 1918 C CA . ALA B 1 114 ? -8.375 -6.168 -3.004 1 97.19 114 ALA B CA 1
ATOM 1919 C C . ALA B 1 114 ? -8.25 -5.812 -4.484 1 97.19 114 ALA B C 1
ATOM 1921 O O . ALA B 1 114 ? -7.52 -6.473 -5.227 1 97.19 114 ALA B O 1
ATOM 1922 N N . ILE B 1 115 ? -8.945 -4.867 -4.828 1 94.75 115 ILE B N 1
ATOM 1923 C CA . ILE B 1 115 ? -8.859 -4.398 -6.207 1 94.75 115 ILE B CA 1
ATOM 1924 C C . ILE B 1 115 ? -7.488 -3.773 -6.453 1 94.75 115 ILE B C 1
ATOM 1926 O O . ILE B 1 115 ? -6.805 -4.129 -7.414 1 94.75 115 ILE B O 1
ATOM 1930 N N . GLY B 1 116 ? -7.004 -2.838 -5.535 1 91.81 116 GLY B N 1
ATOM 1931 C CA . GLY B 1 116 ? -5.738 -2.135 -5.641 1 91.81 116 GLY B CA 1
ATOM 1932 C C . GLY B 1 116 ? -5.797 -0.927 -6.555 1 91.81 116 GLY B C 1
ATOM 1933 O O . GLY B 1 116 ? -6.719 -0.799 -7.363 1 91.81 116 GLY B O 1
ATOM 1934 N N . LYS B 1 117 ? -4.762 -0.153 -6.406 1 84.38 117 LYS B N 1
ATOM 1935 C CA . LYS B 1 117 ? -4.652 1.011 -7.281 1 84.38 117 LYS B CA 1
ATOM 1936 C C . LYS B 1 117 ? -4.586 0.593 -8.75 1 84.38 117 LYS B C 1
ATOM 1938 O O . LYS B 1 117 ? -3.693 -0.156 -9.148 1 84.38 117 LYS B O 1
ATOM 1943 N N . GLY B 1 118 ? -5.625 1.096 -9.562 1 87.12 118 GLY B N 1
ATOM 1944 C CA . GLY B 1 118 ? -5.672 0.739 -10.969 1 87.12 118 GLY B CA 1
ATOM 1945 C C . GLY B 1 118 ? -5.984 -0.727 -11.203 1 87.12 118 GLY B C 1
ATOM 1946 O O . GLY B 1 118 ? -5.812 -1.234 -12.312 1 87.12 118 GLY B O 1
ATOM 1947 N N . GLY B 1 119 ? -6.289 -1.456 -10.125 1 93.44 119 GLY B N 1
ATOM 1948 C CA . GLY B 1 119 ? -6.621 -2.867 -10.242 1 93.44 119 GLY B CA 1
ATOM 1949 C C . GLY B 1 119 ? -5.406 -3.775 -10.148 1 93.44 119 GLY B C 1
ATOM 1950 O O . GLY B 1 119 ? -5.457 -4.93 -10.578 1 93.44 119 GLY B O 1
ATOM 1951 N N . LYS B 1 120 ? -4.387 -3.285 -9.594 1 95 120 LYS B N 1
ATOM 1952 C CA . LYS B 1 120 ? -3.119 -4.004 -9.68 1 95 120 LYS B CA 1
ATOM 1953 C C . LYS B 1 120 ? -3.148 -5.273 -8.844 1 95 120 LYS B C 1
ATOM 1955 O O . LYS B 1 120 ? -2.539 -6.281 -9.211 1 95 120 LYS B O 1
ATOM 1960 N N . ASN B 1 121 ? -3.898 -5.23 -7.707 1 97.25 121 ASN B N 1
ATOM 1961 C CA . ASN B 1 121 ? -3.896 -6.426 -6.867 1 97.25 121 ASN B CA 1
ATOM 1962 C C . ASN B 1 121 ? -4.75 -7.539 -7.469 1 97.25 121 ASN B C 1
ATOM 1964 O O . ASN B 1 121 ? -4.336 -8.695 -7.496 1 97.25 121 ASN B O 1
ATOM 1968 N N . ILE B 1 122 ? -5.879 -7.164 -7.977 1 98.19 122 ILE B N 1
ATOM 1969 C CA . ILE B 1 122 ? -6.734 -8.18 -8.578 1 98.19 122 ILE B CA 1
ATOM 1970 C C . ILE B 1 122 ? -6.113 -8.664 -9.891 1 98.19 122 ILE B C 1
ATOM 1972 O O . ILE B 1 122 ? -6.262 -9.836 -10.25 1 98.19 122 ILE B O 1
ATOM 1976 N N . ALA B 1 123 ? -5.395 -7.824 -10.531 1 98.38 123 ALA B N 1
ATOM 1977 C CA . ALA B 1 123 ? -4.68 -8.242 -11.734 1 98.38 123 ALA B CA 1
ATOM 1978 C C . ALA B 1 123 ? -3.598 -9.266 -11.398 1 98.38 123 ALA B C 1
ATOM 1980 O O . ALA B 1 123 ? -3.402 -10.234 -12.133 1 98.38 123 ALA B O 1
ATOM 1981 N N . ALA B 1 124 ? -2.918 -9.031 -10.289 1 98.69 124 ALA B N 1
ATOM 1982 C CA . ALA B 1 124 ? -1.927 -10.008 -9.844 1 98.69 124 ALA B CA 1
ATOM 1983 C C . ALA B 1 124 ? -2.566 -11.375 -9.609 1 98.69 124 ALA B C 1
ATOM 1985 O O . ALA B 1 124 ? -2.031 -12.398 -10.039 1 98.69 124 ALA B O 1
ATOM 1986 N N . ALA B 1 125 ? -3.707 -11.297 -8.969 1 98.88 125 ALA B N 1
ATOM 1987 C CA . ALA B 1 125 ? -4.441 -12.531 -8.711 1 98.88 125 ALA B CA 1
ATOM 1988 C C . ALA B 1 125 ? -4.828 -13.234 -10.008 1 98.88 125 ALA B C 1
ATOM 1990 O O . ALA B 1 125 ? -4.637 -14.438 -10.156 1 98.88 125 ALA B O 1
ATOM 1991 N N . ARG B 1 126 ? -5.285 -12.445 -10.938 1 98.75 126 ARG B N 1
ATOM 1992 C CA . ARG B 1 126 ? -5.691 -13 -12.227 1 98.75 126 ARG B CA 1
ATOM 1993 C C . ARG B 1 126 ? -4.496 -13.602 -12.961 1 98.75 126 ARG B C 1
ATOM 1995 O O . ARG B 1 126 ? -4.582 -14.703 -13.5 1 98.75 126 ARG B O 1
ATOM 2002 N N . THR B 1 127 ? -3.441 -12.914 -12.945 1 98.5 127 THR B N 1
ATOM 2003 C CA . THR B 1 127 ? -2.244 -13.352 -13.656 1 98.5 127 THR B CA 1
ATOM 2004 C C . THR B 1 127 ? -1.74 -14.68 -13.109 1 98.5 127 THR B C 1
ATOM 2006 O O . THR B 1 127 ? -1.521 -15.625 -13.867 1 98.5 127 THR B O 1
ATOM 2009 N N . LEU B 1 128 ? -1.645 -14.781 -11.828 1 98.5 128 LEU B N 1
ATOM 2010 C CA . LEU B 1 128 ? -1.08 -15.992 -11.227 1 98.5 128 LEU B CA 1
ATOM 2011 C C . LEU B 1 128 ? -2.076 -17.141 -11.289 1 98.5 128 LEU B C 1
ATOM 2013 O O . LEU B 1 128 ? -1.684 -18.297 -11.461 1 98.5 128 LEU B O 1
ATOM 2017 N N . ALA B 1 129 ? -3.381 -16.812 -11.148 1 98.5 129 ALA B N 1
ATOM 2018 C CA . ALA B 1 129 ? -4.414 -17.844 -11.25 1 98.5 129 ALA B CA 1
ATOM 2019 C C . ALA B 1 129 ? -4.43 -18.484 -12.641 1 98.5 129 ALA B C 1
ATOM 2021 O O . ALA B 1 129 ? -4.543 -19.703 -12.773 1 98.5 129 ALA B O 1
ATOM 2022 N N . LYS B 1 130 ? -4.301 -17.625 -13.609 1 97.88 130 LYS B N 1
ATOM 2023 C CA . LYS B 1 130 ? -4.262 -18.141 -14.977 1 97.88 130 LYS B CA 1
ATOM 2024 C C . LYS B 1 130 ? -2.982 -18.938 -15.234 1 97.88 130 LYS B C 1
ATOM 2026 O O . LYS B 1 130 ? -3.031 -20.047 -15.75 1 97.88 130 LYS B O 1
ATOM 2031 N N . ARG B 1 131 ? -1.953 -18.391 -14.766 1 97.25 131 ARG B N 1
ATOM 2032 C CA . ARG B 1 131 ? -0.617 -18.906 -15.055 1 97.25 131 ARG B CA 1
ATOM 2033 C C . ARG B 1 131 ? -0.393 -20.266 -14.398 1 97.25 131 ARG B C 1
ATOM 2035 O O . ARG B 1 131 ? 0.229 -21.141 -14.984 1 97.25 131 ARG B O 1
ATOM 2042 N N . HIS B 1 132 ? -1.047 -20.5 -13.305 1 97.38 132 HIS B N 1
ATOM 2043 C CA . HIS B 1 132 ? -0.699 -21.688 -12.531 1 97.38 132 HIS B CA 1
ATOM 2044 C C . HIS B 1 132 ? -1.886 -22.641 -12.422 1 97.38 132 HIS B C 1
ATOM 2046 O O . HIS B 1 132 ? -1.712 -23.828 -12.133 1 97.38 132 HIS B O 1
ATOM 2052 N N . PHE B 1 133 ? -3.148 -22.141 -12.719 1 96.94 133 PHE B N 1
ATOM 2053 C CA . PHE B 1 133 ? -4.305 -22.969 -12.414 1 96.94 133 PHE B CA 1
ATOM 2054 C C . PHE B 1 133 ? -5.328 -22.922 -13.539 1 96.94 133 PHE B C 1
ATOM 2056 O O . PHE B 1 133 ? -6.438 -23.438 -13.398 1 96.94 133 PHE B O 1
ATOM 2063 N N . GLU B 1 134 ? -5.035 -22.234 -14.609 1 96.31 134 GLU B N 1
ATOM 2064 C CA . GLU B 1 134 ? -5.879 -22.156 -15.797 1 96.31 134 GLU B CA 1
ATOM 2065 C C . GLU B 1 134 ? -7.223 -21.5 -15.469 1 96.31 134 GLU B C 1
ATOM 2067 O O . GLU B 1 134 ? -8.258 -21.906 -16.016 1 96.31 134 GLU B O 1
ATOM 2072 N N . ILE B 1 135 ? -7.215 -20.672 -14.578 1 98.31 135 ILE B N 1
ATOM 2073 C CA . ILE B 1 135 ? -8.398 -19.875 -14.258 1 98.31 135 ILE B CA 1
ATOM 2074 C C . ILE B 1 135 ? -8.461 -18.656 -15.156 1 98.31 135 ILE B C 1
ATOM 2076 O O . ILE B 1 135 ? -7.492 -17.891 -15.25 1 98.31 135 ILE B O 1
ATOM 2080 N N . ASP B 1 136 ? -9.617 -18.438 -15.742 1 98.38 136 ASP B N 1
ATOM 2081 C CA . ASP B 1 136 ? -9.719 -17.438 -16.797 1 98.38 136 ASP B CA 1
ATOM 2082 C C . ASP B 1 136 ? -9.961 -16.047 -16.203 1 98.38 136 ASP B C 1
ATOM 2084 O O . ASP B 1 136 ? -9.633 -15.031 -16.844 1 98.38 136 ASP B O 1
ATOM 2088 N N . ASP B 1 137 ? -10.617 -16.094 -15.055 1 98.56 137 ASP B N 1
ATOM 2089 C CA . ASP B 1 137 ? -10.938 -14.797 -14.469 1 98.56 137 ASP B CA 1
ATOM 2090 C C . ASP B 1 137 ? -11.094 -14.906 -12.953 1 98.56 137 ASP B C 1
ATOM 2092 O O . ASP B 1 137 ? -11.344 -15.992 -12.422 1 98.56 137 ASP B O 1
ATOM 2096 N N . VAL B 1 138 ? -10.836 -13.805 -12.219 1 98.75 138 VAL B N 1
ATOM 2097 C CA . VAL B 1 138 ? -11.047 -13.641 -10.789 1 98.75 138 VAL B CA 1
ATOM 2098 C C . VAL B 1 138 ? -11.984 -12.453 -10.539 1 98.75 138 VAL B C 1
ATOM 2100 O O . VAL B 1 138 ? -11.727 -11.344 -11.008 1 98.75 138 VAL B O 1
ATOM 2103 N N . GLU B 1 139 ? -13.07 -12.68 -9.867 1 98.44 139 GLU B N 1
ATOM 2104 C CA . GLU B 1 139 ? -14.062 -11.641 -9.609 1 98.44 139 GLU B CA 1
ATOM 2105 C C . GLU B 1 139 ? -14.383 -11.531 -8.117 1 98.44 139 GLU B C 1
ATOM 2107 O O . GLU B 1 139 ? -14.492 -12.547 -7.43 1 98.44 139 GLU B O 1
ATOM 2112 N N . LEU B 1 140 ? -14.422 -10.312 -7.664 1 96.75 140 LEU B N 1
ATOM 2113 C CA . LEU B 1 140 ? -14.867 -10.102 -6.293 1 96.75 140 LEU B CA 1
ATOM 2114 C C . LEU B 1 140 ? -16.391 -10.164 -6.203 1 96.75 140 LEU B C 1
ATOM 2116 O O . LEU B 1 140 ? -17.094 -9.672 -7.094 1 96.75 140 LEU B O 1
ATOM 2120 N N . VAL B 1 141 ? -16.844 -10.781 -5.133 1 93.38 141 VAL B N 1
ATOM 2121 C CA . VAL B 1 141 ? -18.297 -10.883 -4.969 1 93.38 141 VAL B CA 1
ATOM 2122 C C . VAL B 1 141 ? -18.688 -10.391 -3.58 1 93.38 141 VAL B C 1
ATOM 2124 O O . VAL B 1 141 ? -17.891 -10.445 -2.641 1 93.38 141 VAL B O 1
#